Protein 8DKV (pdb70)

InterPro domains:
  IPR000536 Nuclear hormone receptor, ligand-binding domain [PF00104] (319-485)
  IPR000536 Nuclear hormone receptor, ligand-binding domain [PS51843] (238-503)
  IPR000536 Nuclear hormone receptor, ligand-binding domain [SM00430] (315-474)
  IPR001628 Zinc finger, nuclear hormone receptor-type [PF00105] (138-204)
  IPR001628 Zinc finger, nuclear hormone receptor-type [PR00047] (139-155)
  IPR001628 Zinc finger, nuclear hormone receptor-type [PR00047] (155-170)
  IPR001628 Zinc finger, nuclear hormone receptor-type [PR00047] (187-195)
  IPR001628 Zinc finger, nuclear hormone receptor-type [PR00047] (195-203)
  IPR001628 Zinc finger, nuclear hormone receptor-type [PS00031] (139-165)
  IPR001628 Zinc finger, nuclear hormone receptor-type [PS51030] (136-210)
  IPR001628 Zinc finger, nuclear hormone receptor-type [SM00399] (136-206)
  IPR001723 Nuclear hormone receptor [PR00398] (199-209)
  IPR001723 Nuclear hormone receptor [PR00398] (316-337)
  IPR001723 Nuclear hormone receptor [PR00398] (337-353)
  IPR001723 Nuclear hormone receptor [PR00398] (405-420)
  IPR001723 Nuclear hormone receptor [PR00398] (462-479)
  IPR003074 Peroxisome proliferator-activated receptor [PR01288] (228-242)
  IPR003074 Peroxisome proliferator-activated receptor [PR01288] (242-261)
  IPR003074 Peroxisome proliferator-activated receptor [PR01288] (355-368)
  IPR003074 Peroxisome proliferator-activated receptor [PR01288] (372-387)

Radius of gyration: 19.56 Å; Cα contacts (8 Å, |Δi|>4): 307; chains: 2; bounding box: 32×58×52 Å

Solvent-accessible surface area: 15034 Å² total; per-residue (Å²): 144,80,64,55,101,34,153,60,21,11,114,80,0,78,69,14,11,86,182,11,8,74,145,12,22,64,119,8,90,29,55,37,93,46,183,44,149,117,179,67,27,82,64,5,129,52,78,114,8,0,87,153,4,152,71,105,157,137,165,64,117,60,86,79,1,0,53,124,4,12,95,18,11,83,145,113,16,39,120,21,1,80,26,0,0,91,0,0,57,32,1,67,31,0,76,131,15,62,80,82,1,13,6,16,0,0,71,80,0,0,38,5,0,14,10,4,52,10,1,13,58,2,45,147,87,0,0,4,6,18,165,18,95,4,22,0,19,48,141,15,4,116,80,25,193,71,4,0,4,96,4,4,34,43,20,1,91,11,2,60,108,6,33,71,23,132,4,56,12,23,0,4,0,0,0,6,0,1,0,0,0,5,15,94,14,87,60,22,128,82,48,134,48,0,82,67,26,30,82,66,1,45,101,1,0,73,37,25,6,137,96,57,24,106,138,55,82,128,14,56,39,96,0,56,122,19,33,86,32,0,80,96,13,44,91,51,52,85,127,30,40,102,79,2,139,153,24,98,112,81,1,76,16,64,80,40,4,14,49,2,6,50,53,10,33,156,156,123,45,50,63,35,41,0,98,145,23,20,157

Organism: Homo sapiens (NCBI:txid9606)

Nearest PDB structures (foldseek):
  8dkv-assembly1_A  TM=1.004E+00  e=2.582E-40  Homo sapiens
  8fhg-assembly1_B  TM=9.642E-01  e=3.602E-36  Homo sapiens
  8b91-assembly1_A  TM=8.754E-01  e=6.616E-33  Homo sapiens
  6fzy-assembly1_B  TM=8.590E-01  e=1.741E-33  Homo sapiens
  6c1i-assembly1_A  TM=8.428E-01  e=3.655E-33  Homo sapiens

Structure (mmCIF, N/CA/C/O backbone):
data_8DKV
#
_entry.id   8DKV
#
_cell.length_a   83.160
_cell.length_b   81.630
_cell.length_c   48.010
_cell.angle_alpha   90.000
_cell.angle_beta   104.060
_cell.angle_gamma   90.000
#
_symmetry.space_group_name_H-M   'C 1 2 1'
#
loop_
_entity.id
_entity.type
_entity.pdbx_description
1 polymer 'Peroxisome proliferator-activated receptor gamma'
2 polymer 'Nuclear receptor corepressor 1'
3 non-polymer 2-chloro-N-[4-(5-methyl-1,3-benzoxazol-2-yl)phenyl]-5-nitrobenzamide
4 non-polymer '3-CYCLOHEXYL-1-PROPYLSULFONIC ACID'
5 non-polymer 'SULFATE ION'
6 water water
#
loop_
_atom_site.group_PDB
_atom_site.id
_atom_site.type_symbol
_atom_site.label_atom_id
_atom_site.label_alt_id
_atom_site.label_comp_id
_atom_site.label_asym_id
_atom_site.label_entity_id
_atom_site.label_seq_id
_atom_site.pdbx_PDB_ins_code
_atom_site.Cartn_x
_atom_site.Cartn_y
_atom_site.Cartn_z
_atom_site.occupancy
_atom_site.B_iso_or_equiv
_atom_site.auth_seq_id
_atom_site.auth_comp_id
_atom_site.auth_asym_id
_atom_site.auth_atom_id
_atom_site.pdbx_PDB_model_num
ATOM 1 N N . PRO A 1 2 ? 12.535 -30.497 -8.049 1.00 38.51 234 PRO A N 1
ATOM 2 C CA . PRO A 1 2 ? 13.466 -29.678 -8.950 1.00 43.85 234 PRO A CA 1
ATOM 3 C C . PRO A 1 2 ? 13.074 -28.171 -9.022 1.00 36.71 234 PRO A C 1
ATOM 4 O O . PRO A 1 2 ? 13.922 -27.279 -8.981 1.00 40.08 234 PRO A O 1
ATOM 8 N N . GLU A 1 3 ? 11.793 -27.936 -9.196 1.00 35.83 235 GLU A N 1
ATOM 9 C CA . GLU A 1 3 ? 11.167 -26.648 -8.986 1.00 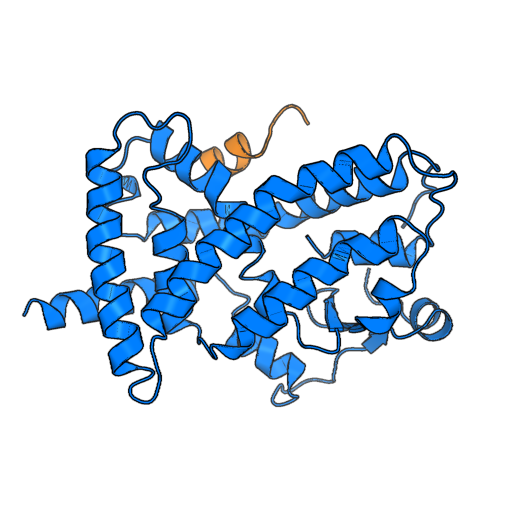36.28 235 GLU A CA 1
ATOM 10 C C . GLU A 1 3 ? 11.413 -26.189 -7.553 1.00 33.65 235 GLU A C 1
ATOM 11 O O . GLU A 1 3 ? 11.951 -25.101 -7.360 1.00 32.82 235 GLU A O 1
ATOM 13 N N . SER A 1 4 ? 11.157 -27.031 -6.554 1.00 31.20 236 SER A N 1
ATOM 14 C CA . SER A 1 4 ? 11.345 -26.627 -5.191 1.00 28.07 236 SER A CA 1
ATOM 15 C C . SER A 1 4 ? 12.841 -26.476 -4.875 1.00 28.13 236 SER A C 1
ATOM 16 O O . SER A 1 4 ? 13.218 -25.557 -4.156 1.00 24.81 236 SER A O 1
ATOM 19 N N . ALA A 1 5 ? 13.673 -27.326 -5.445 1.00 27.50 237 ALA A N 1
ATOM 20 C CA . ALA A 1 5 ? 15.127 -27.217 -5.262 1.00 24.18 237 ALA A CA 1
ATOM 21 C C . ALA A 1 5 ? 15.589 -25.859 -5.782 1.00 27.03 237 ALA A C 1
ATOM 22 O O . ALA A 1 5 ? 16.428 -25.204 -5.175 1.00 24.19 237 ALA A O 1
ATOM 24 N N . ASP A 1 6 ? 15.030 -25.412 -6.895 1.00 23.13 238 ASP A N 1
ATOM 25 C CA . ASP A 1 6 ? 15.489 -24.182 -7.472 1.00 25.35 238 ASP A CA 1
ATOM 26 C C . ASP A 1 6 ? 15.032 -22.989 -6.653 1.00 22.35 238 ASP A C 1
ATOM 27 O O . ASP A 1 6 ? 15.814 -22.005 -6.558 1.00 21.85 238 ASP A O 1
ATOM 32 N N . LEU A 1 7 ? 13.813 -23.076 -6.065 1.00 20.80 239 LEU A N 1
ATOM 33 C CA . LEU A 1 7 ? 13.299 -22.038 -5.153 1.00 22.22 239 LEU A CA 1
ATOM 34 C C . LEU A 1 7 ? 14.193 -21.985 -3.907 1.00 20.47 239 LEU A C 1
ATOM 35 O O . LEU A 1 7 ? 14.551 -20.825 -3.441 1.00 21.42 239 LEU A O 1
ATOM 40 N N . ARG A 1 8 ? 14.583 -23.163 -3.366 1.00 20.86 240 ARG A N 1
ATOM 41 C CA . ARG A 1 8 ? 15.552 -23.176 -2.231 1.00 20.73 240 ARG A CA 1
ATOM 42 C C . ARG A 1 8 ? 16.904 -22.593 -2.586 1.00 21.29 240 ARG A C 1
ATOM 43 O O . ARG A 1 8 ? 17.500 -21.855 -1.784 1.00 19.94 240 ARG A O 1
ATOM 51 N N . ALA A 1 9 ? 17.363 -22.855 -3.797 1.00 22.17 241 ALA A N 1
ATOM 52 C CA . ALA A 1 9 ? 18.704 -22.354 -4.223 1.00 21.49 241 ALA A CA 1
ATOM 53 C C . ALA A 1 9 ? 18.660 -20.808 -4.373 1.00 20.23 241 ALA A C 1
ATOM 54 O O . ALA A 1 9 ? 19.602 -20.130 -4.002 1.00 21.30 241 ALA A O 1
ATOM 56 N N . LEU A 1 10 ? 17.578 -20.290 -4.883 1.00 20.66 242 LEU A N 1
ATOM 57 C CA . LEU A 1 10 ? 17.373 -18.853 -5.016 1.00 20.67 242 LEU A CA 1
ATOM 58 C C . LEU A 1 10 ? 17.377 -18.140 -3.656 1.00 22.81 242 LEU A C 1
ATOM 59 O O . LEU A 1 10 ? 18.113 -17.119 -3.441 1.00 21.83 242 LEU A O 1
ATOM 64 N N . ALA A 1 11 ? 16.592 -18.684 -2.714 1.00 21.16 243 ALA A N 1
ATOM 65 C CA . ALA A 1 11 ? 16.597 -18.194 -1.308 1.00 17.45 243 ALA A CA 1
ATOM 66 C C . ALA A 1 11 ? 18.051 -18.171 -0.754 1.00 19.15 243 ALA A C 1
ATOM 67 O O . ALA A 1 11 ? 18.434 -17.201 -0.204 1.00 18.65 243 ALA A O 1
ATOM 69 N N . LYS A 1 12 ? 18.792 -19.246 -0.917 1.00 19.74 244 LYS A N 1
ATOM 70 C CA . LYS A 1 12 ? 20.153 -19.294 -0.430 1.00 20.51 244 LYS A CA 1
ATOM 71 C C . LYS A 1 12 ? 21.046 -18.238 -1.094 1.00 19.49 244 LYS A C 1
ATOM 72 O O . LYS A 1 12 ? 21.860 -17.576 -0.410 1.00 20.38 244 LYS A O 1
ATOM 78 N N . HIS A 1 13 ? 21.001 -18.158 -2.401 1.00 19.77 245 HIS A N 1
ATOM 79 C CA . HIS A 1 13 ? 21.728 -17.117 -3.110 1.00 22.39 245 HIS A CA 1
ATOM 80 C C . HIS A 1 13 ? 21.445 -15.726 -2.511 1.00 21.05 245 HIS A C 1
ATOM 81 O O . HIS A 1 13 ? 22.374 -14.961 -2.237 1.00 19.32 245 HIS A O 1
ATOM 88 N N . LEU A 1 14 ? 20.168 -15.413 -2.336 1.00 19.09 246 LEU A N 1
ATOM 89 C CA . LEU A 1 14 ? 19.788 -14.142 -1.775 1.00 18.58 246 LEU A CA 1
ATOM 90 C C . LEU A 1 14 ? 20.322 -13.899 -0.384 1.00 18.07 246 LEU A C 1
ATOM 91 O O . LEU A 1 14 ? 20.783 -12.800 -0.063 1.00 20.88 246 LEU A O 1
ATOM 96 N N . TYR A 1 15 ? 20.264 -14.936 0.447 1.00 18.75 247 TYR A N 1
ATOM 97 C CA . TYR A 1 15 ? 20.715 -14.855 1.842 1.00 18.89 247 TYR A CA 1
ATOM 98 C C . TYR A 1 15 ? 22.222 -14.573 1.871 1.00 20.85 247 TYR A C 1
ATOM 99 O O . TYR A 1 15 ? 22.641 -13.706 2.570 1.00 21.08 247 TYR A O 1
ATOM 108 N N . ASP A 1 16 ? 22.979 -15.326 1.056 1.00 24.91 248 ASP A N 1
ATOM 109 C CA . ASP A 1 16 ? 24.412 -15.152 0.990 1.00 25.51 248 ASP A CA 1
ATOM 110 C C . ASP A 1 16 ? 24.769 -13.755 0.524 1.00 26.60 248 ASP A C 1
ATOM 111 O O . ASP A 1 16 ? 25.666 -13.087 1.118 1.00 24.52 248 ASP A O 1
ATOM 116 N N . SER A 1 17 ? 24.021 -13.282 -0.457 1.00 22.02 249 SER A N 1
ATOM 117 C CA . SER A 1 17 ? 24.228 -11.951 -0.977 1.00 21.84 249 SER A CA 1
ATOM 118 C C . SER A 1 17 ? 23.865 -10.869 0.030 1.00 21.00 249 SER A C 1
ATOM 119 O O . SER A 1 17 ? 24.496 -9.781 0.107 1.00 21.64 249 SER A O 1
ATOM 122 N N . TYR A 1 18 ? 22.798 -11.081 0.798 1.00 20.66 250 TYR A N 1
ATOM 123 C CA . TYR A 1 18 ? 22.400 -10.167 1.873 1.00 19.78 250 TYR A CA 1
ATOM 124 C C . TYR A 1 18 ? 23.468 -10.022 2.979 1.00 22.59 250 TYR A C 1
ATOM 125 O O . TYR A 1 18 ? 23.831 -8.931 3.405 1.00 21.38 250 TYR A O 1
ATOM 134 N N . ILE A 1 19 ? 24.024 -11.143 3.400 1.00 20.47 251 ILE A N 1
ATOM 135 C CA . ILE A 1 19 ? 25.067 -11.147 4.387 1.00 21.80 251 ILE A CA 1
ATOM 136 C C . ILE A 1 19 ? 26.281 -10.398 3.812 1.00 22.57 251 ILE A C 1
ATOM 137 O O . ILE A 1 19 ? 26.910 -9.623 4.540 1.00 25.57 251 ILE A O 1
ATOM 142 N N . LYS A 1 20 ? 26.573 -10.539 2.530 1.00 22.94 252 LYS A N 1
ATOM 143 C CA . LYS A 1 20 ? 27.717 -9.816 1.933 1.00 25.86 252 LYS A CA 1
ATOM 144 C C . LYS A 1 20 ? 27.515 -8.309 1.835 1.00 29.74 252 LYS A C 1
ATOM 145 O O . LYS A 1 20 ? 28.467 -7.495 1.904 1.00 30.46 252 LYS A O 1
ATOM 151 N N . SER A 1 21 ? 26.273 -7.887 1.696 1.00 21.11 253 SER A N 1
ATOM 152 C CA . SER A 1 21 ? 25.945 -6.486 1.409 1.00 20.86 253 SER A CA 1
ATOM 153 C C . SER A 1 21 ? 25.613 -5.658 2.631 1.00 22.49 253 SER A C 1
ATOM 154 O O . SER A 1 21 ? 25.834 -4.419 2.629 1.00 24.65 253 SER A O 1
ATOM 157 N N . PHE A 1 22 ? 24.997 -6.261 3.646 1.00 20.85 254 PHE A N 1
ATOM 158 C CA . PHE A 1 22 ? 24.576 -5.587 4.873 1.00 20.89 254 PHE A CA 1
ATOM 159 C C . PHE A 1 22 ? 25.327 -5.951 6.131 1.00 23.20 254 PHE A C 1
ATOM 160 O O . PHE A 1 22 ? 25.005 -6.926 6.764 1.00 22.38 254 PHE A O 1
ATOM 168 N N . PRO A 1 23 ? 26.280 -5.116 6.545 1.00 28.13 255 PRO A N 1
ATOM 169 C CA . PRO A 1 23 ? 26.980 -5.415 7.785 1.00 29.52 255 PRO A CA 1
ATOM 170 C C . PRO A 1 23 ? 26.100 -5.423 9.048 1.00 26.43 255 PRO A C 1
ATOM 171 O O . PRO A 1 23 ? 26.395 -6.182 10.018 1.00 29.52 255 PRO A O 1
ATOM 175 N N . LEU A 1 24 ? 25.047 -4.593 9.032 1.00 25.13 256 LEU A N 1
ATOM 176 C CA . LEU A 1 24 ? 24.132 -4.427 10.147 1.00 28.31 256 LEU A CA 1
ATOM 177 C C . LEU A 1 24 ? 22.919 -5.329 9.980 1.00 28.57 256 LEU A C 1
ATOM 178 O O . LEU A 1 24 ? 21.891 -4.963 9.405 1.00 27.76 256 LEU A O 1
ATOM 183 N N . THR A 1 25 ? 23.065 -6.545 10.400 1.00 22.13 257 THR A N 1
ATOM 184 C CA . THR A 1 25 ? 21.978 -7.491 10.252 1.00 23.30 257 THR A CA 1
ATOM 185 C C . THR A 1 25 ? 20.998 -7.435 11.377 1.00 21.77 257 THR A C 1
ATOM 186 O O . THR A 1 25 ? 21.228 -6.891 12.461 1.00 22.07 257 THR A O 1
ATOM 190 N N . LYS A 1 26 ? 19.838 -8.071 11.143 1.00 21.58 258 LYS A N 1
ATOM 191 C CA . LYS A 1 26 ? 18.916 -8.158 12.204 1.00 20.65 258 LYS A CA 1
ATOM 192 C C . LYS A 1 26 ? 19.501 -8.955 13.439 1.00 21.74 258 LYS A C 1
ATOM 193 O O . LYS A 1 26 ? 19.219 -8.606 14.555 1.00 22.16 258 LYS A O 1
ATOM 199 N N . ALA A 1 27 ? 20.232 -10.042 13.210 1.00 20.51 259 ALA A N 1
ATOM 200 C CA . ALA A 1 27 ? 20.768 -10.840 14.299 1.00 21.99 259 ALA A CA 1
ATOM 201 C C . ALA A 1 27 ? 21.726 -9.968 15.127 1.00 24.47 259 ALA A C 1
ATOM 202 O O . ALA A 1 27 ? 21.602 -9.934 16.315 1.00 27.59 259 ALA A O 1
ATOM 204 N N . LYS A 1 28 ? 22.512 -9.179 14.446 1.00 23.61 260 LYS A N 1
ATOM 205 C CA . LYS A 1 28 ? 23.413 -8.274 15.212 1.00 25.65 260 LYS A CA 1
ATOM 206 C C . LYS A 1 28 ? 22.683 -7.249 16.015 1.00 31.29 260 LYS A C 1
ATOM 207 O O . LYS A 1 28 ? 23.031 -7.031 17.187 1.00 28.66 260 LYS A O 1
ATOM 213 N N . ALA A 1 29 ? 21.615 -6.651 15.454 1.00 27.66 261 ALA A N 1
ATOM 214 C CA . ALA A 1 29 ? 20.796 -5.727 16.259 1.00 29.01 261 ALA A CA 1
ATOM 215 C C . ALA A 1 29 ? 20.156 -6.380 17.464 1.00 27.56 261 ALA A C 1
ATOM 216 O O . ALA A 1 29 ? 20.068 -5.775 18.519 1.00 33.39 261 ALA A O 1
ATOM 218 N N . ARG A 1 30 ? 19.651 -7.594 17.296 1.00 26.53 262 ARG A N 1
ATOM 219 C CA . ARG A 1 30 ? 18.911 -8.246 18.363 1.00 29.54 262 ARG A CA 1
ATOM 220 C C . ARG A 1 30 ? 19.904 -8.686 19.442 1.00 32.29 262 ARG A C 1
ATOM 221 O O . ARG A 1 30 ? 19.538 -8.679 20.601 1.00 34.80 262 ARG A O 1
ATOM 229 N N . ALA A 1 31 ? 21.137 -9.073 19.047 1.00 29.17 263 ALA A N 1
ATOM 230 C CA . ALA A 1 31 ? 22.196 -9.438 20.050 1.00 32.86 263 ALA A CA 1
ATOM 231 C C . ALA A 1 31 ? 22.564 -8.251 20.939 1.00 38.82 263 ALA A C 1
ATOM 232 O O . ALA A 1 31 ? 22.870 -8.440 22.112 1.00 40.80 263 ALA A O 1
ATOM 234 N N . ILE A 1 32 ? 22.571 -7.054 20.373 1.00 40.36 264 ILE A N 1
ATOM 235 C CA . ILE A 1 32 ? 22.732 -5.834 21.168 1.00 40.82 264 ILE A CA 1
ATOM 236 C C . ILE A 1 32 ? 21.485 -5.615 22.007 1.00 38.11 264 ILE A C 1
ATOM 237 O O . ILE A 1 32 ? 21.612 -5.360 23.211 1.00 45.42 264 ILE A O 1
ATOM 242 N N . LEU A 1 33 ? 20.279 -5.725 21.432 1.00 38.18 265 LEU A N 1
ATOM 243 C CA . LEU A 1 33 ? 19.051 -5.496 22.203 1.00 38.99 265 LEU A CA 1
ATOM 244 C C . LEU A 1 33 ? 18.838 -6.518 23.327 1.00 42.31 265 LEU A C 1
ATOM 245 O O . LEU A 1 33 ? 18.261 -6.182 24.333 1.00 46.47 265 LEU A O 1
ATOM 250 N N . THR A 1 34 ? 19.298 -7.750 23.147 1.00 44.10 266 THR A N 1
ATOM 251 C CA . THR A 1 34 ? 19.167 -8.791 24.176 1.00 54.34 266 THR A CA 1
ATOM 252 C C . THR A 1 34 ? 20.316 -8.839 25.211 1.00 55.47 266 THR A C 1
ATOM 253 O O . THR A 1 34 ? 20.055 -9.054 26.381 1.00 68.17 266 THR A O 1
ATOM 257 N N . GLY A 1 35 ? 21.559 -8.643 24.788 1.00 61.09 267 GLY A N 1
ATOM 258 C CA . GLY A 1 35 ? 22.713 -8.650 25.701 1.00 69.43 267 GLY A CA 1
ATOM 259 C C . GLY A 1 35 ? 23.717 -9.767 25.455 1.00 81.70 267 GLY A C 1
ATOM 260 O O . GLY A 1 35 ? 24.815 -9.742 26.032 1.00 87.62 267 GLY A O 1
ATOM 261 N N . LYS A 1 36 ? 23.340 -10.739 24.610 1.00 87.26 268 LYS A N 1
ATOM 262 C CA . LYS A 1 36 ? 24.207 -11.848 24.170 1.00 94.52 268 LYS A CA 1
ATOM 263 C C . LYS A 1 36 ? 25.614 -11.367 23.798 1.00 99.72 268 LYS A C 1
ATOM 264 O O . LYS A 1 36 ? 26.613 -11.996 24.162 1.00 102.47 268 LYS A O 1
ATOM 270 N N . THR A 1 37 ? 25.651 -10.254 23.063 1.00 102.78 269 THR A N 1
ATOM 271 C CA . THR A 1 37 ? 26.863 -9.491 22.720 1.00 99.67 269 THR A CA 1
ATOM 272 C C . THR A 1 37 ? 27.994 -9.482 23.787 1.00 100.94 269 THR A C 1
ATOM 273 O O . THR A 1 37 ? 27.730 -9.428 24.995 1.00 95.61 269 THR A O 1
ATOM 277 N N . THR A 1 38 ? 29.243 -9.550 23.311 1.00 103.15 270 THR A N 1
ATOM 278 C CA . THR A 1 38 ? 30.446 -9.500 24.1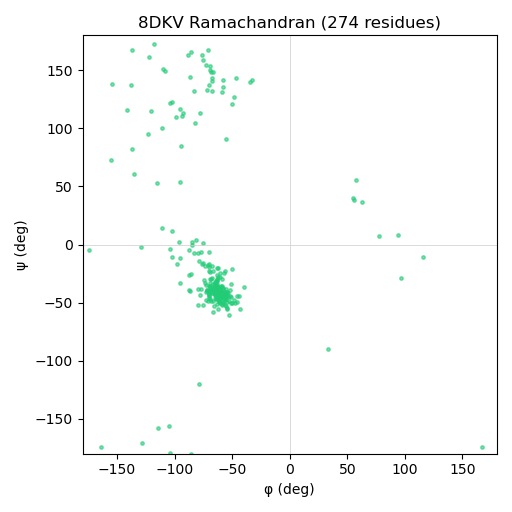56 1.00 103.10 270 THR A CA 1
ATOM 279 C C . THR A 1 38 ? 30.467 -8.270 25.049 1.00 105.77 270 THR A C 1
ATOM 280 O O . THR A 1 38 ? 30.577 -8.375 26.275 1.00 98.79 270 THR A O 1
ATOM 284 N N . ASP A 1 39 ? 30.345 -7.108 24.411 1.00 104.74 271 ASP A N 1
ATOM 285 C CA . ASP A 1 39 ? 30.739 -5.849 25.025 1.00 107.32 271 ASP A CA 1
ATOM 286 C C . ASP A 1 39 ? 29.616 -5.259 25.879 1.00 101.60 271 ASP A C 1
ATOM 287 O O . ASP A 1 39 ? 28.536 -5.850 26.008 1.00 98.04 271 ASP A O 1
ATOM 292 N N . LYS A 1 40 ? 29.896 -4.102 26.474 1.00 94.01 272 LYS A N 1
ATOM 293 C CA . LYS A 1 40 ? 28.979 -3.457 27.395 1.00 88.40 272 LYS A CA 1
ATOM 294 C C . LYS A 1 40 ? 27.770 -2.855 26.640 1.00 78.60 272 LYS A C 1
ATOM 295 O O . LYS A 1 40 ? 27.838 -2.543 25.445 1.00 70.50 272 LYS A O 1
ATOM 301 N N . SER A 1 41 ? 26.666 -2.733 27.367 1.00 68.48 273 SER A N 1
ATOM 302 C CA . SER A 1 41 ? 25.352 -2.417 26.825 1.00 63.48 273 SER A CA 1
ATOM 303 C C . SER A 1 41 ? 25.232 -0.965 26.344 1.00 55.44 273 SER A C 1
ATOM 304 O O . SER A 1 41 ? 26.117 -0.147 26.641 1.00 53.77 273 SER A O 1
ATOM 307 N N . PRO A 1 42 ? 24.152 -0.639 25.584 1.00 50.64 274 PRO A N 1
ATOM 308 C CA . PRO A 1 42 ? 23.962 0.740 25.145 1.00 45.11 274 PRO A CA 1
ATOM 309 C C . PRO A 1 42 ? 23.628 1.661 26.297 1.00 40.08 274 PRO A C 1
ATOM 310 O O . PRO A 1 42 ? 22.987 1.226 27.222 1.00 35.28 274 PRO A O 1
ATOM 314 N N . PHE A 1 43 ? 24.038 2.923 26.226 1.00 39.87 275 PHE A N 1
ATOM 315 C CA . PHE A 1 43 ? 23.525 3.925 27.175 1.00 41.01 275 PHE A CA 1
ATOM 316 C C . PHE A 1 43 ? 22.041 4.299 26.890 1.00 37.76 275 PHE A C 1
ATOM 317 O O . PHE A 1 43 ? 21.656 4.592 25.736 1.00 38.46 275 PHE A O 1
ATOM 325 N N . VAL A 1 44 ? 21.227 4.315 27.948 1.00 34.27 276 VAL A N 1
ATOM 326 C CA . VAL A 1 44 ? 19.824 4.572 27.807 1.00 33.25 276 VAL A CA 1
ATOM 327 C C . VAL A 1 44 ? 19.432 6.017 28.038 1.00 32.69 276 VAL A C 1
ATOM 328 O O . VAL A 1 44 ? 19.566 6.551 29.131 1.00 38.07 276 VAL A O 1
ATOM 332 N N . ILE A 1 45 ? 18.912 6.645 27.013 1.00 28.82 277 ILE A N 1
ATOM 333 C CA . ILE A 1 45 ? 18.346 7.949 27.127 1.00 28.96 277 ILE A CA 1
ATOM 334 C C . ILE A 1 45 ? 16.867 7.813 27.358 1.00 27.15 277 ILE A C 1
ATOM 335 O O . ILE A 1 45 ? 16.070 7.436 26.451 1.00 29.57 277 ILE A O 1
ATOM 340 N N . TYR A 1 46 ? 16.458 8.171 28.567 1.00 27.48 278 TYR A N 1
ATOM 341 C CA . TYR A 1 46 ? 15.042 8.043 28.970 1.00 29.90 278 TYR A CA 1
ATOM 342 C C . TYR A 1 46 ? 14.444 9.292 29.557 1.00 30.13 278 TYR A C 1
ATOM 343 O O . TYR A 1 46 ? 13.246 9.328 29.810 1.00 28.87 278 TYR A O 1
ATOM 352 N N . ASP A 1 47 ? 15.244 10.340 29.699 1.00 26.44 279 ASP A N 1
ATOM 353 C CA . ASP A 1 47 ? 14.749 11.601 30.114 1.00 26.29 279 ASP A CA 1
ATOM 354 C C . ASP A 1 47 ? 15.751 12.659 29.815 1.00 28.06 279 ASP A C 1
ATOM 355 O O . ASP A 1 47 ? 16.804 12.348 29.262 1.00 31.36 279 ASP A O 1
ATOM 360 N N . MET A 1 48 ? 15.490 13.891 30.254 1.00 31.91 280 MET A N 1
ATOM 361 C CA . MET A 1 48 ? 16.369 15.019 29.894 1.00 31.02 280 MET A CA 1
ATOM 362 C C . MET A 1 48 ? 17.684 14.912 30.622 1.00 30.60 280 MET A C 1
ATOM 363 O O . MET A 1 48 ? 18.718 15.165 30.080 1.00 34.60 280 MET A O 1
ATOM 368 N N . ASN A 1 49 ? 17.639 14.496 31.871 1.00 31.56 281 ASN A N 1
ATOM 369 C CA . ASN A 1 49 ? 18.825 14.274 32.621 1.00 31.92 281 ASN A CA 1
ATOM 370 C C . ASN A 1 49 ? 19.723 13.248 31.917 1.00 30.89 281 ASN A C 1
ATOM 371 O O . ASN A 1 49 ? 20.912 13.539 31.731 1.00 28.55 281 ASN A O 1
ATOM 376 N N . SER A 1 50 ? 19.173 12.073 31.527 1.00 27.14 282 SER A N 1
ATOM 377 C CA . SER A 1 50 ? 19.976 11.029 30.936 1.00 28.43 282 SER A CA 1
ATOM 378 C C . SER A 1 50 ? 20.455 11.471 29.549 1.00 26.93 282 SER A C 1
ATOM 379 O O . SER A 1 50 ? 21.567 11.124 29.154 1.00 31.03 282 SER A O 1
ATOM 382 N N . LEU A 1 51 ? 19.677 12.306 28.891 1.00 28.29 283 LEU A N 1
ATOM 383 C CA . LEU A 1 51 ? 20.077 12.926 27.630 1.00 27.20 283 LEU A CA 1
ATOM 384 C C . LEU A 1 51 ? 21.343 13.730 27.800 1.00 34.47 283 LEU A C 1
ATOM 385 O O . LEU A 1 51 ? 22.310 13.564 27.035 1.00 39.90 283 LEU A O 1
ATOM 390 N N . MET A 1 52 ? 21.340 14.600 28.802 1.00 33.79 284 MET A N 1
ATOM 391 C CA . MET A 1 52 ? 22.497 15.455 29.073 1.00 35.28 284 MET A CA 1
ATOM 392 C C . MET A 1 52 ? 23.634 14.646 29.581 1.00 35.33 284 MET A C 1
ATOM 393 O O . MET A 1 52 ? 24.772 14.940 29.238 1.00 38.86 284 MET A O 1
ATOM 398 N N . MET A 1 53 ? 23.363 13.611 30.369 1.00 32.37 285 MET A N 1
ATOM 399 C CA . MET A 1 53 ? 24.434 12.755 30.831 1.00 37.31 285 MET A CA 1
ATOM 400 C C . MET A 1 53 ? 25.014 11.884 29.693 1.00 43.14 285 MET A C 1
ATOM 401 O O . MET A 1 53 ? 26.098 11.354 29.853 1.00 46.24 285 MET A O 1
ATOM 406 N N . GLY A 1 54 ? 24.290 11.729 28.575 1.00 49.68 286 GLY A N 1
ATOM 407 C CA . GLY A 1 54 ? 24.841 11.116 27.344 1.00 52.03 286 GLY A CA 1
ATOM 408 C C . GLY A 1 54 ? 25.643 12.059 26.431 1.00 60.14 286 GLY A C 1
ATOM 409 O O . GLY A 1 54 ? 25.216 13.182 26.137 1.00 59.49 286 GLY A O 1
ATOM 410 N N . GLU A 1 55 ? 26.821 11.611 25.998 1.00 70.52 287 GLU A N 1
ATOM 411 C CA . GLU A 1 55 ? 27.624 12.323 24.980 1.00 82.54 287 GLU A CA 1
ATOM 412 C C . GLU A 1 55 ? 28.557 11.326 24.266 1.00 89.97 287 GLU A C 1
ATOM 413 O O . GLU A 1 55 ? 29.770 11.309 24.506 1.00 101.67 287 GLU A O 1
ATOM 419 N N . ASP A 1 56 ? 27.963 10.480 23.415 1.00 91.90 288 ASP A N 1
ATOM 420 C CA . ASP A 1 56 ? 28.674 9.401 22.700 1.00 96.31 288 ASP A CA 1
ATOM 421 C C . ASP A 1 56 ? 28.797 9.615 21.183 1.00 100.77 288 ASP A C 1
ATOM 422 O O . ASP A 1 56 ? 29.167 8.686 20.444 1.00 102.96 288 ASP A O 1
ATOM 427 N N . LYS A 1 57 ? 28.532 10.838 20.723 1.00 99.52 289 LYS A N 1
ATOM 428 C CA . LYS A 1 57 ? 28.159 11.066 19.322 1.00 90.52 289 LYS A CA 1
ATOM 429 C C . LYS A 1 57 ? 29.369 11.055 18.392 1.00 86.81 289 LYS A C 1
ATOM 430 O O . LYS A 1 57 ? 30.332 11.784 18.599 1.00 85.64 289 LYS A O 1
ATOM 436 N N . PRO A 1 65 ? 26.863 20.889 15.687 1.00 74.35 297 PRO A N 1
ATOM 437 C CA . PRO A 1 65 ? 26.633 21.549 16.978 1.00 83.40 297 PRO A CA 1
ATOM 438 C C . PRO A 1 65 ? 26.112 23.002 16.902 1.00 90.82 297 PRO A C 1
ATOM 439 O O . PRO A 1 65 ? 25.790 23.578 17.948 1.00 94.59 297 PRO A O 1
ATOM 443 N N . LEU A 1 66 ? 26.008 23.573 15.695 1.00 95.58 298 LEU A N 1
ATOM 444 C CA . LEU A 1 66 ? 25.689 25.006 15.516 1.00 98.51 298 LEU A CA 1
ATOM 445 C C . LEU A 1 66 ? 24.193 25.321 15.744 1.00 96.94 298 LEU A C 1
ATOM 446 O O . LEU A 1 66 ? 23.342 24.426 15.712 1.00 103.31 298 LEU A O 1
ATOM 451 N N . GLN A 1 67 ? 23.893 26.604 15.955 1.00 93.67 299 GLN A N 1
ATOM 452 C CA . GLN A 1 67 ? 22.640 27.040 16.610 1.00 90.82 299 GLN A CA 1
ATOM 453 C C . GLN A 1 67 ? 21.463 27.079 15.637 1.00 88.41 299 GLN A C 1
ATOM 454 O O . GLN A 1 67 ? 21.345 28.009 14.840 1.00 89.58 299 GLN A O 1
ATOM 460 N N . GLU A 1 68 ? 20.568 26.101 15.717 1.00 88.08 300 GLU A N 1
ATOM 461 C CA . GLU A 1 68 ? 19.517 25.959 14.693 1.00 90.22 300 GLU A CA 1
ATOM 462 C C . GLU A 1 68 ? 18.263 26.796 14.957 1.00 88.27 300 GLU A C 1
ATOM 463 O O . GLU A 1 68 ? 17.834 26.933 16.106 1.00 85.90 300 GLU A O 1
ATOM 469 N N . GLN A 1 69 ? 17.671 27.311 13.870 1.00 86.93 301 GLN A N 1
ATOM 470 C CA . GLN A 1 69 ? 16.606 28.327 13.931 1.00 79.89 301 GLN A CA 1
ATOM 471 C C . GLN A 1 69 ? 15.200 27.727 13.792 1.00 77.75 301 GLN A C 1
ATOM 472 O O . GLN A 1 69 ? 14.824 27.215 12.729 1.00 72.36 301 GLN A O 1
ATOM 478 N N . SER A 1 70 ? 14.471 27.756 14.908 1.00 72.17 302 SER A N 1
ATOM 479 C CA . SER A 1 70 ? 13.006 27.814 14.936 1.00 69.25 302 SER A CA 1
ATOM 480 C C . SER A 1 70 ? 12.252 27.092 13.797 1.00 63.82 302 SER A C 1
ATOM 481 O O . SER A 1 70 ? 11.934 25.889 13.896 1.00 55.34 302 SER A O 1
ATOM 484 N N . LYS A 1 71 ? 11.987 27.792 12.697 1.00 58.01 303 LYS A N 1
ATOM 485 C CA . LYS A 1 71 ? 11.093 27.223 11.696 1.00 60.00 303 LYS A CA 1
ATOM 486 C C . LYS A 1 71 ? 11.816 26.285 10.703 1.00 49.91 303 LYS A C 1
ATOM 487 O O . LYS A 1 71 ? 11.184 25.722 9.810 1.00 51.97 303 LYS A O 1
ATOM 493 N N . GLU A 1 72 ? 13.114 26.088 10.908 1.00 42.99 304 GLU A N 1
ATOM 494 C CA . GLU A 1 72 ? 13.894 25.140 10.131 1.00 43.74 304 GLU A CA 1
ATOM 495 C C . GLU A 1 72 ? 14.242 23.822 10.823 1.00 39.65 304 GLU A C 1
ATOM 496 O O . GLU A 1 72 ? 14.818 22.964 10.180 1.00 34.05 304 GLU A O 1
ATOM 502 N N . VAL A 1 73 ? 13.906 23.632 12.097 1.00 35.45 305 VAL A N 1
ATOM 503 C CA . VAL A 1 73 ? 14.539 22.554 12.886 1.00 34.57 305 VAL A CA 1
ATOM 504 C C . VAL A 1 73 ? 14.141 21.199 12.331 1.00 33.53 305 VAL A C 1
ATOM 505 O O . VAL A 1 73 ? 14.989 20.327 12.201 1.00 35.58 305 VAL A O 1
ATOM 509 N N . ALA A 1 74 ? 12.854 21.090 11.971 1.00 30.71 306 ALA A N 1
ATOM 510 C CA . ALA A 1 74 ? 12.241 19.858 11.455 1.00 31.43 306 ALA A CA 1
ATOM 511 C C . ALA A 1 74 ? 12.752 19.523 10.030 1.00 33.85 306 ALA A C 1
ATOM 512 O O . ALA A 1 74 ? 13.115 18.369 9.781 1.00 28.59 306 ALA A O 1
ATOM 514 N N . ILE A 1 75 ? 12.801 20.504 9.114 1.00 28.55 307 ILE A N 1
ATOM 515 C CA . ILE A 1 75 ? 13.278 20.241 7.744 1.00 30.28 307 ILE A CA 1
ATOM 516 C C . ILE A 1 75 ? 14.742 19.872 7.805 1.00 28.24 307 ILE A C 1
ATOM 517 O O . ILE A 1 75 ? 15.187 19.021 7.017 1.00 26.54 307 ILE A O 1
ATOM 522 N N . ARG A 1 76 ? 15.496 20.498 8.693 1.00 27.10 308 ARG A N 1
ATOM 523 C CA . ARG A 1 76 ? 16.897 20.185 8.852 1.00 26.60 308 ARG A CA 1
ATOM 524 C C . ARG A 1 76 ? 17.072 18.765 9.395 1.00 29.73 308 ARG A C 1
ATOM 525 O O . ARG A 1 76 ? 18.027 18.051 8.998 1.00 29.35 308 ARG A O 1
ATOM 533 N N . ILE A 1 77 ? 16.129 18.330 10.246 1.00 27.11 309 ILE A N 1
ATOM 534 C CA . ILE A 1 77 ? 16.078 16.904 10.628 1.00 28.54 309 ILE A CA 1
ATOM 535 C C . ILE A 1 77 ? 15.811 15.970 9.438 1.00 29.17 309 ILE A C 1
ATOM 536 O O . ILE A 1 77 ? 16.481 14.964 9.302 1.00 30.37 309 ILE A O 1
ATOM 541 N N . PHE A 1 78 ? 14.737 16.193 8.700 1.00 29.55 310 PHE A N 1
ATOM 542 C CA . PHE A 1 78 ? 14.484 15.313 7.549 1.00 28.95 310 PHE A CA 1
ATOM 543 C C . PHE A 1 78 ? 15.650 15.295 6.519 1.00 30.44 310 PHE A C 1
ATOM 544 O O . PHE A 1 78 ? 16.087 14.252 6.057 1.00 30.91 310 PHE A O 1
ATOM 552 N N . GLN A 1 79 ? 16.162 16.455 6.183 1.00 32.43 311 GLN A N 1
ATOM 553 C CA . GLN A 1 79 ? 17.287 16.498 5.285 1.00 35.25 311 GLN A CA 1
ATOM 554 C C . GLN A 1 79 ? 18.492 15.731 5.810 1.00 32.36 311 GLN A C 1
ATOM 555 O O . GLN A 1 79 ? 19.046 14.910 5.052 1.00 27.05 311 GLN A O 1
ATOM 561 N N . GLY A 1 80 ? 18.794 15.879 7.103 1.00 30.16 312 GLY A N 1
ATOM 562 C CA . GLY A 1 80 ? 19.992 15.327 7.703 1.00 26.09 312 GLY A CA 1
ATOM 563 C C . GLY A 1 80 ? 19.911 13.782 7.786 1.00 23.01 312 GLY A C 1
ATOM 564 O O . GLY A 1 80 ? 20.904 13.116 7.563 1.00 26.70 312 GLY A O 1
ATOM 565 N N . CYS A 1 81 ? 18.737 13.273 8.174 1.00 24.69 313 CYS A N 1
ATOM 566 C CA . CYS A 1 81 ? 18.531 11.842 8.249 1.00 24.46 313 CYS A CA 1
ATOM 567 C C . CYS A 1 81 ? 18.619 11.283 6.848 1.00 24.03 313 CYS A C 1
ATOM 568 O O . CYS A 1 81 ? 19.149 10.190 6.659 1.00 23.88 313 CYS A O 1
ATOM 571 N N . GLN A 1 82 ? 18.088 12.011 5.860 1.00 24.16 314 GLN A N 1
ATOM 572 C CA . GLN A 1 82 ? 18.138 11.466 4.478 1.00 24.39 314 GLN A CA 1
ATOM 573 C C . GLN A 1 82 ? 19.599 11.410 3.991 1.00 24.16 314 GLN A C 1
ATOM 574 O O . GLN A 1 82 ? 20.013 10.386 3.367 1.00 25.38 314 GLN A O 1
ATOM 580 N N . PHE A 1 83 ? 20.394 12.430 4.277 1.00 23.98 315 PHE A N 1
ATOM 581 C CA . PHE A 1 83 ? 21.783 12.402 3.919 1.00 22.80 315 PHE A CA 1
ATOM 582 C C . PHE A 1 83 ? 22.602 11.288 4.620 1.00 25.58 315 PHE A C 1
ATOM 583 O O . PHE A 1 83 ? 23.468 10.680 4.035 1.00 27.11 315 PHE A O 1
ATOM 591 N N . ARG A 1 84 ? 22.259 10.994 5.885 1.00 25.29 316 ARG A N 1
ATOM 592 C CA . ARG A 1 84 ? 22.999 9.974 6.634 1.00 24.76 316 ARG A CA 1
ATOM 593 C C . ARG A 1 84 ? 22.553 8.595 6.125 1.00 28.43 316 ARG A C 1
ATOM 594 O O . ARG A 1 84 ? 23.233 7.649 6.415 1.00 28.00 316 ARG A O 1
ATOM 602 N N . SER A 1 85 ? 21.422 8.501 5.417 1.00 25.17 317 SER A N 1
ATOM 603 C CA . SER A 1 85 ? 20.957 7.238 4.784 1.00 24.18 317 SER A CA 1
ATOM 604 C C . SER A 1 85 ? 21.752 6.729 3.599 1.00 25.77 317 SER A C 1
ATOM 605 O O . SER A 1 85 ? 21.458 5.648 3.082 1.00 25.84 317 SER A O 1
ATOM 608 N N . VAL A 1 86 ? 22.707 7.478 3.119 1.00 23.88 318 VAL A N 1
ATOM 609 C CA . VAL A 1 86 ? 23.424 7.152 1.900 1.00 25.88 318 VAL A CA 1
ATOM 610 C C . VAL A 1 86 ? 24.155 5.844 2.014 1.00 23.23 318 VAL A C 1
ATOM 611 O O . VAL A 1 86 ? 24.061 5.087 1.092 1.00 23.06 318 VAL A O 1
ATOM 615 N N . GLU A 1 87 ? 24.895 5.574 3.100 1.00 21.81 319 GLU A N 1
ATOM 616 C CA . GLU A 1 87 ? 25.539 4.247 3.155 1.00 25.28 319 GLU A CA 1
ATOM 617 C C . GLU A 1 87 ? 24.480 3.082 3.061 1.00 24.21 319 GLU A C 1
ATOM 618 O O . GLU A 1 87 ? 24.721 2.128 2.337 1.00 25.53 319 GLU A O 1
ATOM 624 N N . ALA A 1 88 ? 23.311 3.222 3.670 1.00 22.10 320 ALA A N 1
ATOM 625 C CA . ALA A 1 88 ? 22.240 2.225 3.467 1.00 22.72 320 ALA A CA 1
ATOM 626 C C . ALA A 1 88 ? 21.808 2.107 2.017 1.00 19.16 320 ALA A C 1
ATOM 627 O O . ALA A 1 88 ? 21.592 1.013 1.480 1.00 19.51 320 ALA A O 1
ATOM 629 N N . VAL A 1 89 ? 21.627 3.236 1.392 1.00 21.36 321 VAL A N 1
ATOM 630 C CA . VAL A 1 89 ? 21.275 3.295 -0.009 1.00 20.88 321 VAL A CA 1
ATOM 631 C C . VAL A 1 89 ? 22.283 2.537 -0.864 1.00 20.72 321 VAL A C 1
ATOM 632 O O . VAL A 1 89 ? 21.877 1.745 -1.741 1.00 22.65 321 VAL A O 1
ATOM 636 N N . GLN A 1 90 ? 23.576 2.746 -0.606 1.00 21.79 322 GLN A N 1
ATOM 637 C CA . GLN A 1 90 ? 24.588 2.090 -1.335 1.00 23.67 322 GLN A CA 1
ATOM 638 C C . GLN A 1 90 ? 24.575 0.572 -1.091 1.00 20.65 322 GLN A C 1
ATOM 639 O O . GLN A 1 90 ? 24.720 -0.176 -2.060 1.00 22.80 322 GLN A O 1
ATOM 645 N N . GLU A 1 91 ? 24.387 0.176 0.178 1.00 22.21 323 GLU A N 1
ATOM 646 C CA . GLU A 1 91 ? 24.267 -1.242 0.552 1.00 20.89 323 GLU A CA 1
ATOM 647 C C . GLU A 1 91 ? 23.092 -1.912 -0.153 1.00 19.70 323 GLU A C 1
ATOM 648 O O . GLU A 1 91 ? 23.203 -3.000 -0.697 1.00 18.61 323 GLU A O 1
ATOM 654 N N . ILE A 1 92 ? 21.942 -1.211 -0.173 1.00 17.41 324 ILE A N 1
ATOM 655 C CA . ILE A 1 92 ? 20.792 -1.764 -0.858 1.00 17.46 324 ILE A CA 1
ATOM 656 C C . ILE A 1 92 ? 20.976 -1.915 -2.358 1.00 19.07 324 ILE A C 1
ATOM 657 O O . ILE A 1 92 ? 20.486 -2.893 -3.019 1.00 18.75 324 ILE A O 1
ATOM 662 N N . THR A 1 93 ? 21.669 -0.924 -2.892 1.00 21.52 325 THR A N 1
ATOM 663 C CA . THR A 1 93 ? 22.002 -0.935 -4.319 1.00 20.70 325 THR A CA 1
ATOM 664 C C . THR A 1 93 ? 22.866 -2.090 -4.690 1.00 19.95 325 THR A C 1
ATOM 665 O O . THR A 1 93 ? 22.573 -2.814 -5.683 1.00 20.85 325 THR A O 1
ATOM 669 N N . GLU A 1 94 ? 23.878 -2.344 -3.868 1.00 20.91 326 GLU A N 1
ATOM 670 C CA . GLU A 1 94 ? 24.762 -3.473 -4.027 1.00 25.60 326 GLU A CA 1
ATOM 671 C C . GLU A 1 94 ? 24.039 -4.808 -3.920 1.00 20.39 326 GLU A C 1
ATOM 672 O O . GLU A 1 94 ? 24.187 -5.652 -4.761 1.00 22.31 326 GLU A O 1
ATOM 678 N N . TYR A 1 95 ? 23.146 -4.938 -2.944 1.00 20.53 327 TYR A N 1
ATOM 679 C CA . TYR A 1 95 ? 22.368 -6.147 -2.812 1.00 22.38 327 TYR A CA 1
ATOM 680 C C . TYR A 1 95 ? 21.505 -6.369 -4.074 1.00 20.43 327 TYR A C 1
ATOM 681 O O . TYR A 1 95 ? 21.423 -7.491 -4.660 1.00 21.65 327 TYR A O 1
ATOM 690 N N . ALA A 1 96 ? 20.913 -5.301 -4.580 1.00 20.30 328 ALA A N 1
ATOM 691 C CA . ALA A 1 96 ? 19.972 -5.330 -5.721 1.00 20.20 328 ALA A CA 1
ATOM 692 C C . ALA A 1 96 ? 20.664 -5.910 -6.976 1.00 22.19 328 ALA A C 1
ATOM 693 O O . ALA A 1 96 ? 20.061 -6.677 -7.739 1.00 24.32 328 ALA A O 1
ATOM 695 N N . LYS A 1 97 ? 21.950 -5.583 -7.135 1.00 23.38 329 LYS A N 1
ATOM 696 C CA . LYS A 1 97 ? 22.743 -6.087 -8.267 1.00 24.62 329 LYS A CA 1
ATOM 697 C C . LYS A 1 97 ? 22.884 -7.580 -8.243 1.00 28.69 329 LYS A C 1
ATOM 698 O O . LYS A 1 97 ? 22.979 -8.217 -9.322 1.00 29.45 329 LYS A O 1
ATOM 704 N N . SER A 1 98 ? 22.862 -8.166 -7.034 1.00 24.70 330 SER A N 1
ATOM 705 C CA . SER A 1 98 ? 22.906 -9.630 -6.902 1.00 27.12 330 SER A CA 1
ATOM 706 C C . SER A 1 98 ? 21.563 -10.354 -7.147 1.00 25.80 330 SER A C 1
ATOM 707 O O . SER A 1 98 ? 21.560 -11.586 -7.153 1.00 27.08 330 SER A O 1
ATOM 710 N N . ILE A 1 99 ? 20.447 -9.647 -7.305 1.00 24.63 331 ILE A N 1
ATOM 711 C CA . ILE A 1 99 ? 19.126 -10.284 -7.511 1.00 25.69 331 ILE A CA 1
ATOM 712 C C . ILE A 1 99 ? 18.988 -10.760 -8.964 1.00 29.32 331 ILE A C 1
ATOM 713 O O . ILE A 1 99 ? 18.973 -9.935 -9.879 1.00 30.30 331 ILE A O 1
ATOM 718 N N . PRO A 1 100 ? 18.917 -12.100 -9.189 1.00 31.75 332 PRO A N 1
ATOM 719 C CA . PRO A 1 100 ? 18.925 -12.587 -10.573 1.00 31.64 332 PRO A CA 1
ATOM 720 C C . PRO A 1 100 ? 17.946 -11.860 -11.477 1.00 33.20 332 PRO A C 1
ATOM 721 O O . PRO A 1 100 ? 16.784 -11.672 -11.138 1.00 33.10 332 PRO A O 1
ATOM 725 N N . GLY A 1 101 ? 18.475 -11.350 -12.607 1.00 31.62 333 GLY A N 1
ATOM 726 C CA . GLY A 1 101 ? 17.690 -10.608 -13.553 1.00 30.67 333 GLY A CA 1
ATOM 727 C C . GLY A 1 101 ? 17.748 -9.099 -13.417 1.00 30.83 333 GLY A C 1
ATOM 728 O O . GLY A 1 101 ? 17.516 -8.411 -14.376 1.00 35.24 333 GLY A O 1
ATOM 729 N N . PHE A 1 102 ? 17.975 -8.592 -12.211 1.00 28.56 334 PHE A N 1
ATOM 730 C CA . PHE A 1 102 ? 18.041 -7.167 -11.966 1.00 26.33 334 PHE A CA 1
ATOM 731 C C . PHE A 1 102 ? 19.093 -6.386 -12.880 1.00 25.12 334 PHE A C 1
ATOM 732 O O . PHE A 1 102 ? 18.722 -5.378 -13.403 1.00 28.94 334 PHE A O 1
ATOM 740 N N . VAL A 1 103 ? 20.377 -6.761 -12.919 1.00 31.32 335 VAL A N 1
ATOM 741 C CA . VAL A 1 103 ? 21.355 -5.905 -13.716 1.00 31.98 335 VAL A CA 1
ATOM 742 C C . VAL A 1 103 ? 21.165 -6.080 -15.222 1.00 37.30 335 VAL A C 1
ATOM 743 O O . VAL A 1 103 ? 21.641 -5.291 -16.006 1.00 32.16 335 VAL A O 1
ATOM 747 N N . ASN A 1 104 ? 20.507 -7.150 -15.612 1.00 34.88 336 ASN A N 1
ATOM 748 C CA . ASN A 1 104 ? 20.070 -7.321 -16.993 1.00 41.93 336 ASN A CA 1
ATOM 749 C C . ASN A 1 104 ? 18.850 -6.474 -17.275 1.00 35.32 336 ASN A C 1
ATOM 750 O O . ASN A 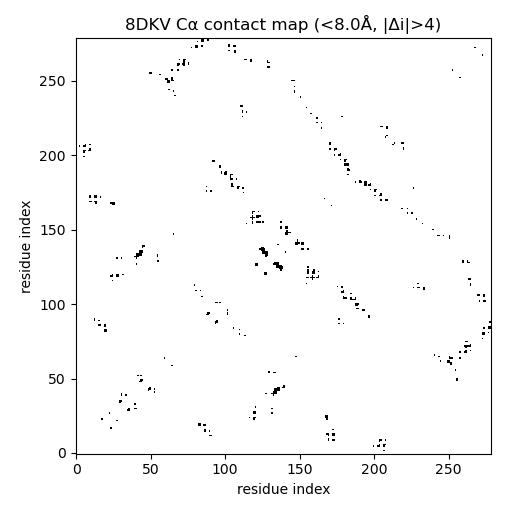1 104 ? 18.427 -6.370 -18.425 1.00 39.63 336 ASN A O 1
ATOM 755 N N . LEU A 1 105 ? 18.276 -5.829 -16.257 1.00 36.02 337 LEU A N 1
ATOM 756 C CA . LEU A 1 105 ? 17.227 -4.863 -16.526 1.00 28.84 337 LEU A CA 1
ATOM 757 C C . LEU A 1 105 ? 17.860 -3.571 -17.092 1.00 29.91 337 LEU A C 1
ATOM 758 O O . LEU A 1 105 ? 19.076 -3.301 -16.910 1.00 32.34 337 LEU A O 1
ATOM 763 N N . ASP A 1 106 ? 16.990 -2.862 -17.747 1.00 30.03 338 ASP A N 1
ATOM 764 C CA . ASP A 1 106 ? 17.124 -1.502 -18.286 1.00 39.44 338 ASP A CA 1
ATOM 765 C C . ASP A 1 106 ? 17.661 -0.543 -17.223 1.00 40.85 338 ASP A C 1
ATOM 766 O O . ASP A 1 106 ? 17.034 -0.426 -16.152 1.00 35.41 338 ASP A O 1
ATOM 771 N N . LEU A 1 107 ? 18.819 0.098 -17.486 1.00 33.96 339 LEU A N 1
ATOM 772 C CA . LEU A 1 107 ? 19.504 0.918 -16.440 1.00 35.95 339 LEU A CA 1
ATOM 773 C C . LEU A 1 107 ? 18.521 1.884 -15.842 1.00 34.10 339 LEU A C 1
ATOM 774 O O . LEU A 1 107 ? 18.459 2.068 -14.630 1.00 33.14 339 LEU A O 1
ATOM 779 N N . ASN A 1 108 ? 17.754 2.528 -16.698 1.00 35.35 340 ASN A N 1
ATOM 780 C CA . ASN A 1 108 ? 16.729 3.431 -16.286 1.00 31.59 340 ASN A CA 1
ATOM 781 C C . ASN A 1 108 ? 15.751 2.843 -15.243 1.00 30.55 340 ASN A C 1
ATOM 782 O O . ASN A 1 108 ? 15.368 3.501 -14.312 1.00 29.29 340 ASN A O 1
ATOM 787 N N . ASP A 1 109 ? 15.335 1.600 -15.495 1.00 28.89 341 ASP A N 1
ATOM 788 C CA . ASP A 1 109 ? 14.486 0.866 -14.570 1.00 29.49 341 ASP A CA 1
ATOM 789 C C . ASP A 1 109 ? 15.190 0.433 -13.278 1.00 25.03 341 ASP A C 1
ATOM 790 O O . ASP A 1 109 ? 14.575 0.578 -12.227 1.00 28.63 341 ASP A O 1
ATOM 795 N N . GLN A 1 110 ? 16.443 -0.018 -13.365 1.00 27.23 342 GLN A N 1
ATOM 796 C CA . GLN A 1 110 ? 17.179 -0.293 -12.128 1.00 24.40 342 GLN A CA 1
ATOM 797 C C . GLN A 1 110 ? 17.090 0.951 -11.172 1.00 22.81 342 GLN A C 1
ATOM 798 O O . GLN A 1 110 ? 16.857 0.876 -9.937 1.00 22.57 342 GLN A O 1
ATOM 804 N N . VAL A 1 111 ? 17.402 2.127 -11.713 1.00 24.54 343 VAL A N 1
ATOM 805 C CA . VAL A 1 111 ? 17.437 3.339 -10.928 1.00 23.76 343 VAL A CA 1
ATOM 806 C C . VAL A 1 111 ? 16.076 3.703 -10.323 1.00 24.24 343 VAL A C 1
ATOM 807 O O . VAL A 1 111 ? 15.949 3.990 -9.119 1.00 24.62 343 VAL A O 1
ATOM 811 N N . THR A 1 112 ? 15.025 3.636 -11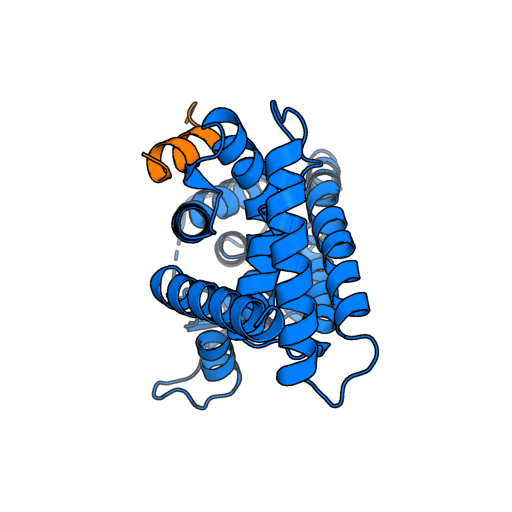.133 1.00 24.75 344 THR A N 1
ATOM 812 C CA . THR A 1 112 ? 13.687 3.841 -10.653 1.00 24.49 344 THR A CA 1
ATOM 813 C C . THR A 1 112 ? 13.288 2.890 -9.501 1.00 23.45 344 THR A C 1
ATOM 814 O O . THR A 1 112 ? 12.720 3.301 -8.531 1.00 24.24 344 THR A O 1
ATOM 818 N N . LEU A 1 113 ? 13.483 1.618 -9.725 1.00 24.47 345 LEU A N 1
ATOM 819 C CA . LEU A 1 113 ? 13.114 0.631 -8.742 1.00 24.73 345 LEU A CA 1
ATOM 820 C C . LEU A 1 113 ? 13.786 0.974 -7.395 1.00 22.17 345 LEU A C 1
ATOM 821 O O . LEU A 1 113 ? 13.111 0.903 -6.353 1.00 22.35 345 LEU A O 1
ATOM 826 N N . LEU A 1 114 ? 15.051 1.341 -7.444 1.00 21.71 346 LEU A N 1
ATOM 827 C CA . L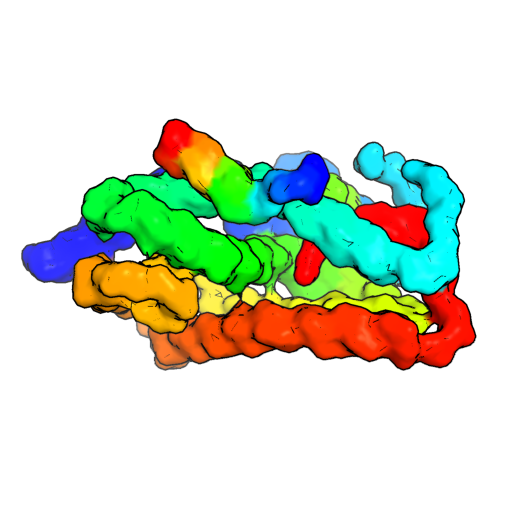EU A 1 114 ? 15.782 1.666 -6.205 1.00 19.22 346 LEU A CA 1
ATOM 828 C C . LEU A 1 114 ? 15.346 3.001 -5.588 1.00 22.39 346 LEU A C 1
ATOM 829 O O . LEU A 1 114 ? 15.173 3.130 -4.379 1.00 22.27 346 LEU A O 1
ATOM 834 N N . LYS A 1 115 ? 15.093 4.020 -6.436 1.00 21.64 347 LYS A N 1
ATOM 835 C CA . LYS A 1 115 ? 14.687 5.319 -5.997 1.00 22.27 347 LYS A CA 1
ATOM 836 C C . LYS A 1 115 ? 13.459 5.243 -5.069 1.00 21.78 347 LYS A C 1
ATOM 837 O O . LYS A 1 115 ? 13.356 5.914 -4.090 1.00 22.07 347 LYS A O 1
ATOM 843 N N . TYR A 1 116 ? 12.499 4.391 -5.423 1.00 20.75 348 TYR A N 1
ATOM 844 C CA . TYR A 1 116 ? 11.330 4.213 -4.618 1.00 23.97 348 TYR A CA 1
ATOM 845 C C . TYR A 1 116 ? 11.546 3.157 -3.529 1.00 25.26 348 TYR A C 1
ATOM 846 O O . TYR A 1 116 ? 11.103 3.319 -2.406 1.00 26.57 348 TYR A O 1
ATOM 855 N N . GLY A 1 117 ? 12.238 2.082 -3.864 1.00 22.25 349 GLY A N 1
ATOM 856 C CA . GLY A 1 117 ? 12.312 0.927 -2.996 1.00 21.59 349 GLY A CA 1
ATOM 857 C C . GLY A 1 117 ? 13.109 1.179 -1.737 1.00 19.87 349 GLY A C 1
ATOM 858 O O . GLY A 1 117 ? 12.808 0.620 -0.649 1.00 19.98 349 GLY A O 1
ATOM 859 N N . VAL A 1 118 ? 14.164 1.953 -1.847 1.00 18.79 350 VAL A N 1
ATOM 860 C CA . VAL A 1 118 ? 15.079 2.109 -0.739 1.00 19.52 350 VAL A CA 1
ATOM 861 C C . VAL A 1 118 ? 14.366 2.569 0.541 1.00 18.22 350 VAL A C 1
ATOM 862 O O . VAL A 1 118 ? 14.774 2.209 1.632 1.00 21.24 350 VAL A O 1
ATOM 866 N N . HIS A 1 119 ? 13.375 3.447 0.440 1.00 18.30 351 HIS A N 1
ATOM 867 C CA . HIS A 1 119 ? 12.742 3.999 1.612 1.00 20.82 351 HIS A CA 1
ATOM 868 C C . HIS A 1 119 ? 11.980 2.972 2.404 1.00 20.34 351 HIS A C 1
ATOM 869 O O . HIS A 1 119 ? 12.150 2.928 3.638 1.00 20.92 351 HIS A O 1
ATOM 876 N N . GLU A 1 120 ? 11.289 2.084 1.698 1.00 20.68 352 GLU A N 1
ATOM 877 C CA . GLU A 1 120 ? 10.580 0.950 2.317 1.00 20.60 352 GLU A CA 1
ATOM 878 C C . GLU A 1 120 ? 11.569 0.009 3.069 1.00 19.99 352 GLU A C 1
ATOM 879 O O . GLU A 1 120 ? 11.330 -0.411 4.180 1.00 17.54 352 GLU A O 1
ATOM 885 N N . ILE A 1 121 ? 12.713 -0.195 2.435 1.00 19.09 353 ILE A N 1
ATOM 886 C CA . ILE A 1 121 ? 13.786 -1.074 2.975 1.00 19.66 353 ILE A CA 1
ATOM 887 C C . ILE A 1 121 ? 14.415 -0.439 4.161 1.00 17.62 353 ILE A C 1
ATOM 888 O O . ILE A 1 121 ? 14.633 -1.141 5.159 1.00 17.46 353 ILE A O 1
ATOM 893 N N . ILE A 1 122 ? 14.688 0.847 4.106 1.00 16.08 354 ILE A N 1
ATOM 894 C CA . ILE A 1 122 ? 15.212 1.569 5.233 1.00 16.63 354 ILE A CA 1
ATOM 895 C C . ILE A 1 122 ? 14.295 1.441 6.495 1.00 16.81 354 ILE A C 1
ATOM 896 O O . ILE A 1 122 ? 14.733 1.169 7.542 1.00 17.21 354 ILE A O 1
ATOM 901 N N . TYR A 1 123 ? 12.976 1.500 6.300 1.00 16.62 355 TYR A N 1
ATOM 902 C CA . TYR A 1 123 ? 12.069 1.201 7.407 1.00 18.20 355 TYR A CA 1
ATOM 903 C C . TYR A 1 123 ? 12.116 -0.194 7.967 1.00 18.13 355 TYR A C 1
ATOM 904 O O . TYR A 1 123 ? 11.949 -0.374 9.158 1.00 19.15 355 TYR A O 1
ATOM 913 N N . THR A 1 124 ? 12.367 -1.180 7.125 1.00 18.82 356 THR A N 1
ATOM 914 C CA A THR A 1 124 ? 12.528 -2.551 7.552 0.50 20.09 356 THR A CA 1
ATOM 915 C CA B THR A 1 124 ? 12.523 -2.548 7.622 0.50 19.40 356 THR A CA 1
ATOM 916 C C . THR A 1 124 ? 13.800 -2.645 8.417 1.00 20.14 356 THR A C 1
ATOM 917 O O . THR A 1 124 ? 13.828 -3.337 9.440 1.00 22.22 356 THR A O 1
ATOM 924 N N . MET A 1 125 ? 14.840 -1.941 7.954 1.00 18.87 357 MET A N 1
ATOM 925 C CA . MET A 1 125 ? 16.103 -1.828 8.771 1.00 20.66 357 MET A CA 1
ATOM 926 C C . MET A 1 125 ? 15.828 -1.156 10.113 1.00 18.99 357 MET A C 1
ATOM 927 O O . MET A 1 125 ? 16.319 -1.640 11.128 1.00 22.41 357 MET A O 1
ATOM 932 N N . LEU A 1 126 ? 15.091 -0.065 10.105 1.00 17.93 358 LEU A N 1
ATOM 933 C CA . LEU A 1 126 ? 14.712 0.668 11.283 1.00 20.11 358 LEU A CA 1
ATOM 934 C C . LEU A 1 126 ? 14.039 -0.312 12.263 1.00 18.23 358 LEU A C 1
ATOM 935 O O . LEU A 1 126 ? 14.372 -0.265 13.496 1.00 20.92 358 LEU A O 1
ATOM 940 N N . ALA A 1 127 ? 13.127 -1.168 11.787 1.00 20.14 359 ALA A N 1
ATOM 941 C CA . ALA A 1 127 ? 12.466 -2.102 12.682 1.00 19.78 359 ALA A CA 1
ATOM 942 C C . ALA A 1 127 ? 13.410 -3.027 13.434 1.00 19.61 359 ALA A C 1
ATOM 943 O O . ALA A 1 127 ? 13.155 -3.307 14.615 1.00 21.13 359 ALA A O 1
ATOM 945 N N . SER A 1 128 ? 14.473 -3.497 12.806 1.00 18.70 360 SER A N 1
ATOM 946 C CA . SER A 1 128 ? 15.471 -4.307 13.481 1.00 21.77 360 SER A CA 1
ATOM 947 C C . SER A 1 128 ? 16.117 -3.585 14.676 1.00 20.28 360 SER A C 1
ATOM 948 O O . SER A 1 128 ? 16.554 -4.328 15.605 1.00 24.45 360 SER A O 1
ATOM 951 N N . LEU A 1 129 ? 16.215 -2.244 14.625 1.00 19.91 361 LEU A N 1
ATOM 952 C CA . LEU A 1 129 ? 16.795 -1.461 15.705 1.00 22.96 361 LEU A CA 1
ATOM 953 C C . LEU A 1 129 ? 15.818 -1.150 16.833 1.00 23.18 361 LEU A C 1
ATOM 954 O O . LEU A 1 129 ? 16.200 -0.552 17.818 1.00 22.45 361 LEU A O 1
ATOM 959 N N . MET A 1 130 ? 14.545 -1.489 16.649 1.00 17.39 362 MET A N 1
ATOM 960 C CA . MET A 1 130 ? 13.490 -1.158 17.621 1.00 20.38 362 MET A CA 1
ATOM 961 C C . MET A 1 130 ? 12.962 -2.318 18.386 1.00 23.08 362 MET A C 1
ATOM 962 O O . MET A 1 130 ? 12.810 -3.423 17.876 1.00 22.84 362 MET A O 1
ATOM 967 N N . ASN A 1 131 ? 12.549 -2.019 19.618 1.00 25.02 363 ASN A N 1
ATOM 968 C CA . ASN A 1 131 ? 11.518 -2.834 20.277 1.00 26.14 363 ASN A CA 1
ATOM 969 C C . ASN A 1 131 ? 10.344 -1.962 20.828 1.00 26.69 363 ASN A C 1
ATOM 970 O O . ASN A 1 131 ? 10.241 -0.754 20.558 1.00 28.10 363 ASN A O 1
ATOM 975 N N . LYS A 1 132 ? 9.437 -2.564 21.607 1.00 29.26 364 LYS A N 1
ATOM 976 C CA . LYS A 1 132 ? 8.287 -1.780 22.123 1.00 28.73 364 LYS A CA 1
ATOM 977 C C . LYS A 1 132 ? 8.653 -0.610 23.049 1.00 25.63 364 LYS A C 1
ATOM 978 O O . LYS A 1 132 ? 7.867 0.298 23.178 1.00 28.96 364 LYS A O 1
ATOM 984 N N . ASP A 1 133 ? 9.852 -0.643 23.619 1.00 28.77 365 ASP A N 1
ATOM 985 C CA . ASP A 1 133 ? 10.371 0.323 24.554 1.00 28.41 365 ASP A CA 1
ATOM 986 C C . ASP A 1 133 ? 11.268 1.366 23.915 1.00 25.84 365 ASP A C 1
ATOM 987 O O . ASP A 1 133 ? 11.504 2.363 24.549 1.00 23.25 365 ASP A O 1
ATOM 992 N N . GLY A 1 134 ? 11.804 1.191 22.685 1.00 24.32 366 GLY A N 1
ATOM 993 C CA . GLY A 1 134 ? 12.819 2.154 22.245 1.00 24.60 366 GLY A CA 1
ATOM 994 C C . GLY A 1 134 ? 13.586 1.714 20.989 1.00 22.14 366 GLY A C 1
ATOM 995 O O . GLY A 1 134 ? 13.274 0.718 20.405 1.00 22.27 366 GLY A O 1
ATOM 996 N N . VAL A 1 135 ? 14.597 2.513 20.652 1.00 22.06 367 VAL A N 1
ATOM 997 C CA . VAL A 1 135 ? 15.307 2.366 19.372 1.00 20.53 367 VAL A CA 1
ATOM 998 C C . VAL A 1 135 ? 16.798 2.537 19.630 1.00 21.70 367 VAL A C 1
ATOM 999 O O . VAL A 1 135 ? 17.247 3.473 20.324 1.00 23.75 367 VAL A O 1
ATOM 1003 N N . LEU A 1 136 ? 17.586 1.681 19.008 1.00 24.32 368 LEU A N 1
ATOM 1004 C CA . LEU A 1 136 ? 19.060 1.852 19.039 1.00 23.34 368 LEU A CA 1
ATOM 1005 C C . LEU A 1 136 ? 19.541 3.051 18.215 1.00 27.21 368 LEU A C 1
ATOM 1006 O O . LEU A 1 136 ? 19.062 3.244 17.123 1.00 24.43 368 LEU A O 1
ATOM 1011 N N . ILE A 1 137 ? 20.501 3.846 18.732 1.00 26.97 369 ILE A N 1
ATOM 1012 C CA . ILE A 1 137 ? 21.017 5.043 18.063 1.00 27.82 369 ILE A CA 1
ATOM 1013 C C . ILE A 1 137 ? 22.570 5.037 18.226 1.00 28.59 369 ILE A C 1
ATOM 1014 O O . ILE A 1 137 ? 23.100 4.249 19.004 1.00 28.02 369 ILE A O 1
ATOM 1019 N N . SER A 1 138 ? 23.233 5.906 17.473 1.00 31.18 370 SER A N 1
ATOM 1020 C CA . SER A 1 138 ? 24.658 6.178 17.647 1.00 37.42 370 SER A CA 1
ATOM 1021 C C . SER A 1 138 ? 25.420 4.869 17.498 1.00 35.95 370 SER A C 1
ATOM 1022 O O . SER A 1 138 ? 26.178 4.444 18.358 1.00 38.59 370 SER A O 1
ATOM 1025 N N . GLU A 1 139 ? 25.191 4.231 16.348 1.00 37.22 371 GLU A N 1
ATOM 1026 C CA . GLU A 1 139 ? 25.874 2.986 16.012 1.00 41.58 371 GLU A CA 1
ATOM 1027 C C . GLU A 1 139 ? 25.702 1.927 17.072 1.00 41.14 371 GLU A C 1
ATOM 1028 O O . GLU A 1 139 ? 26.606 1.172 17.363 1.00 43.83 371 GLU A O 1
ATOM 1034 N N . GLY A 1 140 ? 24.498 1.828 17.625 1.00 39.94 372 GLY A N 1
ATOM 1035 C CA . GLY A 1 140 ? 24.167 0.722 18.518 1.00 41.18 372 GLY A CA 1
ATOM 1036 C C . GLY A 1 140 ? 24.731 0.867 19.909 1.00 41.52 372 GLY A C 1
ATOM 1037 O O . GLY A 1 140 ? 24.604 -0.052 20.696 1.00 46.42 372 GLY A O 1
ATOM 1038 N N . GLN A 1 141 ? 25.330 2.020 20.221 1.00 41.03 373 GLN A N 1
ATOM 1039 C CA . GLN A 1 141 ? 25.857 2.300 21.562 1.00 47.24 373 GLN A CA 1
ATOM 1040 C C . GLN A 1 141 ? 24.892 3.080 22.450 1.00 43.64 373 GLN A C 1
ATOM 1041 O O . GLN A 1 141 ? 25.183 3.242 23.646 1.00 45.98 373 GLN A O 1
ATOM 1047 N N . GLY A 1 142 ? 23.814 3.626 21.883 1.00 36.57 374 GLY A N 1
ATOM 1048 C CA . GLY A 1 142 ? 22.781 4.332 22.655 1.00 35.58 374 GLY A CA 1
ATOM 1049 C C . GLY A 1 142 ? 21.422 3.687 22.424 1.00 35.71 374 GLY A C 1
ATOM 1050 O O . GLY A 1 142 ? 21.260 2.916 21.466 1.00 31.88 374 GLY A O 1
ATOM 1051 N N . PHE A 1 143 ? 20.475 3.949 23.315 1.00 28.99 375 PHE A N 1
ATOM 1052 C CA . PHE A 1 143 ? 19.101 3.448 23.234 1.00 27.92 375 PHE A CA 1
ATOM 1053 C C . PHE A 1 143 ? 18.172 4.544 23.703 1.00 27.49 375 PHE A C 1
ATOM 1054 O O . PHE A 1 143 ? 18.220 4.965 24.863 1.00 29.70 375 PHE A O 1
ATOM 1062 N N . MET A 1 144 ? 17.328 5.036 22.829 1.00 25.27 376 MET A N 1
ATOM 1063 C CA . MET A 1 144 ? 16.449 6.133 23.108 1.00 24.17 376 MET A CA 1
ATOM 1064 C C . MET A 1 144 ? 15.052 5.611 23.370 1.00 24.28 376 MET A C 1
ATOM 1065 O O . MET A 1 144 ? 14.453 4.918 22.523 1.00 24.92 376 MET A O 1
ATOM 1070 N N . THR A 1 145 ? 14.462 5.894 24.528 1.00 23.75 377 THR A N 1
ATOM 1071 C CA . THR A 1 145 ? 13.104 5.343 24.731 1.00 24.09 377 THR A CA 1
ATOM 1072 C C . THR A 1 145 ? 11.942 5.896 23.902 1.00 22.19 377 THR A C 1
ATOM 1073 O O . THR A 1 145 ? 11.866 7.067 23.527 1.00 23.56 377 THR A O 1
ATOM 1077 N N . ARG A 1 146 ? 10.981 5.006 23.673 1.00 20.52 378 ARG A N 1
ATOM 1078 C CA . ARG A 1 146 ? 9.781 5.342 22.952 1.00 21.56 378 ARG A CA 1
ATOM 1079 C C . ARG A 1 146 ? 8.972 6.361 23.737 1.00 21.95 378 ARG A C 1
ATOM 1080 O O . ARG A 1 146 ? 8.487 7.310 23.196 1.00 24.53 378 ARG A O 1
ATOM 1088 N N . GLU A 1 147 ? 8.884 6.138 25.047 1.00 25.33 379 GLU A N 1
ATOM 1089 C CA . GLU A 1 147 ? 8.111 7.033 25.961 1.00 27.44 379 GLU A CA 1
ATOM 1090 C C . GLU A 1 147 ? 8.694 8.446 25.906 1.00 25.83 379 GLU A C 1
ATOM 1091 O O . GLU A 1 147 ? 7.946 9.413 25.811 1.00 30.58 379 GLU A O 1
ATOM 1097 N N . PHE A 1 148 ? 10.019 8.565 25.929 1.00 24.98 380 PHE A N 1
ATOM 1098 C CA . PHE A 1 148 ? 10.627 9.860 25.858 1.00 24.74 380 PHE A CA 1
ATOM 1099 C C . PHE A 1 148 ? 10.356 10.547 24.549 1.00 24.71 380 PHE A C 1
ATOM 1100 O O . PHE A 1 148 ? 9.975 11.699 24.562 1.00 28.61 380 PHE A O 1
ATOM 1108 N N . LEU A 1 149 ? 10.472 9.827 23.422 1.00 23.97 381 LEU A N 1
ATOM 1109 C CA . LEU A 1 149 ? 10.310 10.431 22.151 1.00 26.00 381 LEU A CA 1
ATOM 1110 C C . LEU A 1 149 ? 8.870 10.891 22.025 1.00 26.94 381 LEU A C 1
ATOM 1111 O O . LEU A 1 149 ? 8.619 12.010 21.562 1.00 29.27 381 LEU A O 1
ATOM 1116 N N . LYS A 1 150 ? 7.936 10.086 22.548 1.00 27.60 382 LYS A N 1
ATOM 1117 C CA . LYS A 1 150 ? 6.485 10.432 22.439 1.00 31.46 382 LYS A CA 1
ATOM 1118 C C . LYS A 1 150 ? 6.096 11.624 23.265 1.00 30.62 382 LYS A C 1
ATOM 1119 O O . LYS A 1 150 ? 5.142 12.281 22.939 1.00 30.54 382 LYS A O 1
ATOM 1125 N N . SER A 1 151 ? 6.862 11.905 24.304 1.00 31.89 383 SER A N 1
ATOM 1126 C CA . SER A 1 151 ? 6.633 13.023 25.237 1.00 32.72 383 SER A CA 1
ATOM 1127 C C . SER A 1 151 ? 7.079 14.391 24.732 1.00 38.00 383 SER A C 1
ATOM 1128 O O . SER A 1 151 ? 6.715 15.405 25.315 1.00 38.97 383 SER A O 1
ATOM 1131 N N . LEU A 1 152 ? 7.872 14.436 23.660 1.00 34.11 384 LEU A N 1
ATOM 1132 C CA . LEU A 1 152 ? 8.403 15.712 23.163 1.00 34.56 384 LEU A CA 1
ATOM 1133 C C . LEU A 1 152 ? 7.311 16.617 22.546 1.00 37.39 384 LEU A C 1
ATOM 1134 O O . LEU A 1 152 ? 6.248 16.143 22.057 1.00 33.24 384 LEU A O 1
ATOM 1139 N N . ARG A 1 153 ? 7.582 17.929 22.591 1.00 41.67 385 ARG A N 1
ATOM 1140 C CA . ARG A 1 153 ? 6.668 18.971 22.054 1.00 47.81 385 ARG A CA 1
ATOM 1141 C C . ARG A 1 153 ? 6.109 18.659 20.646 1.00 44.99 385 ARG A C 1
ATOM 1142 O O . ARG A 1 153 ? 6.814 18.110 19.796 1.00 42.87 385 ARG A O 1
ATOM 1150 N N . LYS A 1 154 ? 4.854 19.017 20.386 1.00 43.60 386 LYS A N 1
ATOM 1151 C CA . LYS A 1 154 ? 4.304 18.934 19.036 1.00 41.89 386 LYS A CA 1
ATOM 1152 C C . LYS A 1 154 ? 5.177 19.793 18.101 1.00 43.47 386 LYS A C 1
ATOM 1153 O O . LYS A 1 154 ? 5.678 20.833 18.525 1.00 46.06 386 LYS A O 1
ATOM 1155 N N . PRO A 1 155 ? 5.434 19.351 16.856 1.00 42.02 387 PRO A N 1
ATOM 1156 C CA . PRO A 1 155 ? 5.003 18.134 16.216 1.00 38.63 387 PRO A CA 1
ATOM 1157 C C . PRO A 1 155 ? 5.948 16.900 16.457 1.00 36.05 387 PRO A C 1
ATOM 1158 O O . PRO A 1 155 ? 5.588 15.801 16.030 1.00 35.34 387 PRO A O 1
ATOM 1162 N N . PHE A 1 156 ? 7.091 17.095 17.132 1.00 34.67 388 PHE A N 1
ATOM 1163 C CA . PHE A 1 156 ? 8.165 16.115 17.174 1.00 32.08 388 PHE A CA 1
ATOM 1164 C C . PHE A 1 156 ? 7.723 14.823 17.867 1.00 34.51 388 PHE A C 1
ATOM 1165 O O . PHE A 1 156 ? 8.009 13.714 17.422 1.00 32.55 388 PHE A O 1
ATOM 1173 N N . GLY A 1 157 ? 7.040 14.951 18.982 1.00 32.34 389 GLY A N 1
ATOM 1174 C CA . GLY A 1 157 ? 6.482 13.803 19.620 1.00 31.53 389 GLY A CA 1
ATOM 1175 C C . GLY A 1 157 ? 5.659 12.837 18.834 1.00 33.65 389 GLY A C 1
ATOM 1176 O O . GLY A 1 157 ? 5.511 11.729 19.292 1.00 35.06 389 GLY A O 1
ATOM 1177 N N . ASP A 1 158 ? 5.105 13.246 17.681 1.00 36.57 390 ASP A N 1
ATOM 1178 C CA . ASP A 1 158 ? 4.400 12.334 16.739 1.00 35.28 390 ASP A CA 1
ATOM 1179 C C . ASP A 1 158 ? 5.239 11.807 15.566 1.00 36.45 390 ASP A C 1
ATOM 1180 O O . ASP A 1 158 ? 4.725 11.039 14.741 1.00 41.40 390 ASP A O 1
ATOM 1185 N N . PHE A 1 159 ? 6.517 12.168 15.521 1.00 35.55 391 PHE A N 1
ATOM 1186 C CA . PHE A 1 159 ? 7.397 11.776 14.420 1.00 39.80 391 PHE A CA 1
ATOM 1187 C C . PHE A 1 159 ? 7.582 10.259 14.480 1.00 36.14 391 PHE A C 1
ATOM 1188 O O . PHE A 1 159 ? 7.300 9.577 13.501 1.00 40.77 391 PHE A O 1
ATOM 1196 N N . MET A 1 160 ? 8.092 9.747 15.607 1.00 37.20 392 MET A N 1
ATOM 1197 C CA . MET A 1 160 ? 8.480 8.316 15.651 1.00 30.54 392 MET A CA 1
ATOM 1198 C C . MET A 1 160 ? 7.416 7.334 16.029 1.00 34.56 392 MET A C 1
ATOM 1199 O O . MET A 1 160 ? 7.517 6.157 15.622 1.00 28.05 392 MET A O 1
ATOM 1204 N N . GLU A 1 161 ? 6.407 7.754 16.788 1.00 38.62 393 GLU A N 1
ATOM 1205 C CA . GLU A 1 161 ? 5.357 6.807 17.268 1.00 36.71 393 GLU A CA 1
ATOM 1206 C C . GLU A 1 161 ? 4.788 5.836 16.214 1.00 36.89 393 GLU A C 1
ATOM 1207 O O . GLU A 1 161 ? 4.753 4.622 16.482 1.00 35.83 393 GLU A O 1
ATOM 1213 N N . PRO A 1 162 ? 4.368 6.332 15.033 1.00 33.14 394 PRO A N 1
ATOM 1214 C CA . PRO A 1 162 ? 3.882 5.400 13.986 1.00 33.78 394 PRO A CA 1
ATOM 1215 C C . PRO A 1 162 ? 4.919 4.368 13.458 1.00 29.99 394 PRO A C 1
ATOM 1216 O O . PRO A 1 162 ? 4.524 3.298 12.954 1.00 32.82 394 PRO A O 1
ATOM 1220 N N . LYS A 1 163 ? 6.203 4.720 13.510 1.00 27.70 395 LYS A N 1
ATOM 1221 C CA . LYS A 1 163 ? 7.284 3.767 13.137 1.00 27.41 395 LYS A CA 1
ATOM 1222 C C . LYS A 1 163 ? 7.434 2.687 14.223 1.00 24.09 395 LYS A C 1
ATOM 1223 O O . LYS A 1 163 ? 7.522 1.513 13.890 1.00 23.66 395 LYS A O 1
ATOM 1229 N N . PHE A 1 164 ? 7.357 3.056 15.489 1.00 22.92 396 PHE A N 1
ATOM 1230 C CA . PHE A 1 164 ? 7.231 2.055 16.565 1.00 22.06 396 PHE A CA 1
ATOM 1231 C C . PHE A 1 164 ? 5.994 1.164 16.420 1.00 24.01 396 PHE A C 1
ATOM 1232 O O . PHE A 1 164 ? 6.058 -0.014 16.632 1.00 22.71 396 PHE A O 1
ATOM 1240 N N . GLU A 1 165 ? 4.851 1.752 16.105 1.00 24.99 397 GLU A N 1
ATOM 1241 C CA . GLU A 1 165 ? 3.658 0.963 15.901 1.00 29.06 397 GLU A CA 1
ATOM 1242 C C . GLU A 1 165 ? 3.834 -0.119 14.804 1.00 32.33 397 GLU A C 1
ATOM 1243 O O . GLU A 1 165 ? 3.507 -1.291 14.988 1.00 30.12 397 GLU A O 1
ATOM 1249 N N . PHE A 1 166 ? 4.401 0.294 13.678 1.00 28.37 398 PHE A N 1
ATOM 1250 C CA . PHE A 1 166 ? 4.717 -0.650 12.631 1.00 24.01 398 PHE A CA 1
ATOM 1251 C C . PHE A 1 166 ? 5.769 -1.695 13.067 1.00 23.77 398 PHE A C 1
ATOM 1252 O O . PHE A 1 166 ? 5.686 -2.872 12.749 1.00 23.01 398 PHE A O 1
ATOM 1260 N N . ALA A 1 167 ? 6.811 -1.224 13.724 1.00 21.69 399 ALA A N 1
ATOM 1261 C CA . ALA A 1 167 ? 7.890 -2.098 14.079 1.00 23.19 399 ALA A CA 1
ATOM 1262 C C . ALA A 1 167 ? 7.505 -3.183 15.075 1.00 20.44 399 ALA A C 1
ATOM 1263 O O . ALA A 1 167 ? 7.881 -4.290 14.929 1.00 23.88 399 ALA A O 1
ATOM 1265 N N . VAL A 1 168 ? 6.650 -2.850 16.040 1.00 22.09 400 VAL A N 1
ATOM 1266 C CA . VAL A 1 168 ? 6.152 -3.849 16.971 1.00 22.85 400 VAL A CA 1
ATOM 1267 C C . VAL A 1 168 ? 5.408 -4.913 16.206 1.00 22.99 400 VAL A C 1
ATOM 1268 O O . VAL A 1 168 ? 5.651 -6.096 16.405 1.00 24.06 400 VAL A O 1
ATOM 1272 N N . LYS A 1 169 ? 4.509 -4.503 15.332 1.00 23.58 401 LYS A N 1
ATOM 1273 C CA . LYS A 1 169 ? 3.766 -5.484 14.503 1.00 26.50 401 LYS A CA 1
ATOM 1274 C C . LYS A 1 169 ? 4.664 -6.305 13.550 1.00 24.93 401 LYS A C 1
ATOM 1275 O O . LYS A 1 169 ? 4.504 -7.520 13.410 1.00 25.47 401 LYS A O 1
ATOM 1281 N N . PHE A 1 170 ? 5.598 -5.615 12.903 1.00 20.34 402 PHE A N 1
ATOM 1282 C CA . PHE A 1 170 ? 6.441 -6.249 11.939 1.00 20.03 402 PHE A CA 1
ATOM 1283 C C . PHE A 1 170 ? 7.356 -7.264 12.690 1.00 18.80 402 PHE A C 1
ATOM 1284 O O . PHE A 1 170 ? 7.552 -8.386 12.271 1.00 21.56 402 PHE A O 1
ATOM 1292 N N . ASN A 1 171 ? 7.980 -6.826 13.769 1.00 21.72 403 ASN A N 1
ATOM 1293 C CA . ASN A 1 171 ? 8.876 -7.680 14.565 1.00 18.98 403 ASN A CA 1
ATOM 1294 C C . ASN A 1 171 ? 8.156 -8.883 15.216 1.00 21.75 403 ASN A C 1
ATOM 1295 O O . ASN A 1 171 ? 8.795 -9.883 15.490 1.00 22.85 403 ASN A O 1
ATOM 1300 N N . ALA A 1 172 ? 6.843 -8.738 15.454 1.00 23.02 404 ALA A N 1
ATOM 1301 C CA . ALA A 1 172 ? 6.018 -9.855 15.905 1.00 26.54 404 ALA A CA 1
ATOM 1302 C C . ALA A 1 172 ? 5.898 -11.020 14.921 1.00 26.15 404 ALA A C 1
ATOM 1303 O O . ALA A 1 172 ? 5.563 -12.136 15.345 1.00 28.29 404 ALA A O 1
ATOM 1305 N N . LEU A 1 173 ? 6.165 -10.800 13.636 1.00 23.28 405 LEU A N 1
ATOM 1306 C CA . LEU A 1 173 ? 6.266 -11.891 12.678 1.00 23.20 405 LEU A CA 1
ATOM 1307 C C . LEU A 1 173 ? 7.475 -12.828 12.874 1.00 25.21 405 LEU A C 1
ATOM 1308 O O . LEU A 1 173 ? 7.506 -13.920 12.351 1.00 25.68 405 LEU A O 1
ATOM 1313 N N . GLU A 1 174 ? 8.469 -12.327 13.612 1.00 22.86 406 GLU A N 1
ATOM 1314 C CA . GLU A 1 174 ? 9.668 -13.046 13.996 1.00 25.41 406 GLU A CA 1
ATOM 1315 C C . GLU A 1 174 ? 10.554 -13.486 12.802 1.00 22.50 406 GLU A C 1
ATOM 1316 O O . GLU A 1 174 ? 11.115 -14.591 12.804 1.00 21.76 406 GLU A O 1
ATOM 1322 N N . LEU A 1 175 ? 10.626 -12.631 11.778 1.00 21.70 407 LEU A N 1
ATOM 1323 C CA . LEU A 1 175 ? 11.448 -12.919 10.628 1.00 19.61 407 LEU A CA 1
ATOM 1324 C C . LEU A 1 175 ? 12.936 -12.901 10.999 1.00 20.05 407 LEU A C 1
ATOM 1325 O O . LEU A 1 175 ? 13.343 -12.173 11.886 1.00 25.03 407 LEU A O 1
ATOM 1330 N N . ASP A 1 176 ? 13.699 -13.777 10.399 1.00 19.25 408 ASP A N 1
ATOM 1331 C CA . ASP A 1 176 ? 15.137 -13.672 10.509 1.00 20.74 408 ASP A CA 1
ATOM 1332 C C . ASP A 1 176 ? 15.777 -13.111 9.237 1.00 19.32 408 ASP A C 1
ATOM 1333 O O . ASP A 1 176 ? 15.095 -12.760 8.219 1.00 19.12 408 ASP A O 1
ATOM 1338 N N . ASP A 1 177 ? 17.107 -13.000 9.246 1.00 20.85 409 ASP A N 1
ATOM 1339 C CA . ASP A 1 177 ? 17.778 -12.488 8.109 1.00 19.69 409 ASP A CA 1
ATOM 1340 C C . ASP A 1 177 ? 17.488 -13.218 6.813 1.00 17.43 409 ASP A C 1
ATOM 1341 O O . ASP A 1 177 ? 17.415 -12.603 5.779 1.00 19.76 409 ASP A O 1
ATOM 1346 N N . SER A 1 178 ? 17.414 -14.547 6.844 1.00 17.96 410 SER A N 1
ATOM 1347 C CA . SER A 1 178 ? 17.180 -15.338 5.665 1.00 18.85 410 SER A CA 1
ATOM 1348 C C . SER A 1 178 ? 15.775 -15.063 5.069 1.00 18.86 410 SER A C 1
ATOM 1349 O O . SER A 1 178 ? 15.609 -14.991 3.865 1.00 19.13 410 SER A O 1
ATOM 1352 N N . ASP A 1 179 ? 14.853 -14.770 5.927 1.00 17.70 411 ASP A N 1
ATOM 1353 C CA . ASP A 1 179 ? 13.510 -14.351 5.444 1.00 18.20 411 ASP A CA 1
ATOM 1354 C C . ASP A 1 179 ? 13.547 -12.949 4.860 1.00 15.65 411 ASP A C 1
ATOM 1355 O O . ASP A 1 179 ? 12.982 -12.663 3.764 1.00 18.66 411 ASP A O 1
ATOM 1360 N N . LEU A 1 180 ? 14.164 -12.030 5.585 1.00 16.60 412 LEU A N 1
ATOM 1361 C CA . LEU A 1 180 ? 14.282 -10.617 5.211 1.00 16.35 412 LEU A CA 1
ATOM 1362 C C . LEU A 1 180 ? 14.981 -10.445 3.871 1.00 16.54 412 LEU A C 1
ATOM 1363 O O . LEU A 1 180 ? 14.705 -9.553 3.088 1.00 16.79 412 LEU A O 1
ATOM 1368 N N . ALA A 1 181 ? 15.953 -11.273 3.564 1.00 16.51 413 ALA A N 1
ATOM 1369 C CA . ALA A 1 181 ? 16.627 -11.184 2.251 1.00 17.46 413 ALA A CA 1
ATOM 1370 C C . ALA A 1 181 ? 15.645 -11.287 1.073 1.00 18.43 413 ALA A C 1
ATOM 1371 O O . ALA A 1 181 ? 15.711 -10.565 0.085 1.00 18.93 413 ALA A O 1
ATOM 1373 N N . ILE A 1 182 ? 14.740 -12.219 1.219 1.00 18.49 414 ILE A N 1
ATOM 1374 C CA . ILE A 1 182 ? 13.800 -12.402 0.094 1.00 18.50 414 ILE A CA 1
ATOM 1375 C C . ILE A 1 182 ? 12.749 -11.312 0.129 1.00 16.48 414 ILE A C 1
ATOM 1376 O O . ILE A 1 182 ? 12.436 -10.773 -0.916 1.00 18.53 414 ILE A O 1
ATOM 1381 N N . PHE A 1 183 ? 12.227 -10.998 1.298 1.00 15.20 415 PHE A N 1
ATOM 1382 C CA . PHE A 1 183 ? 11.314 -9.873 1.473 1.00 18.56 415 PHE A CA 1
ATOM 1383 C C . PHE A 1 183 ? 11.796 -8.595 0.811 1.00 18.74 415 PHE A C 1
ATOM 1384 O O . PHE A 1 183 ? 11.072 -7.968 0.061 1.00 19.17 415 PHE A O 1
ATOM 1392 N N . ILE A 1 184 ? 13.039 -8.219 1.065 1.00 16.26 416 ILE A N 1
ATOM 1393 C CA . ILE A 1 184 ? 13.577 -6.999 0.568 1.00 18.23 416 ILE A CA 1
ATOM 1394 C C . ILE A 1 184 ? 13.708 -7.109 -0.966 1.00 17.20 416 ILE A C 1
ATOM 1395 O O . ILE A 1 184 ? 13.453 -6.137 -1.637 1.00 20.14 416 ILE A O 1
ATOM 1400 N N . ALA A 1 185 ? 14.114 -8.246 -1.475 1.00 18.03 417 ALA A N 1
ATOM 1401 C CA . ALA A 1 185 ? 14.214 -8.442 -2.889 1.00 18.04 417 ALA A CA 1
ATOM 1402 C C . ALA A 1 185 ? 12.779 -8.284 -3.530 1.00 18.43 417 ALA A C 1
ATOM 1403 O O . ALA A 1 185 ? 12.665 -7.607 -4.588 1.00 20.08 417 ALA A O 1
ATOM 1405 N N . VAL A 1 186 ? 11.730 -8.808 -2.891 1.00 18.68 418 VAL A N 1
ATOM 1406 C CA . VAL A 1 186 ? 10.357 -8.614 -3.364 1.00 20.51 418 VAL A CA 1
ATOM 1407 C C . VAL A 1 186 ? 9.961 -7.149 -3.447 1.00 21.27 418 VAL A C 1
ATOM 1408 O O . VAL A 1 186 ? 9.294 -6.734 -4.427 1.00 24.94 418 VAL A O 1
ATOM 1412 N N . ILE A 1 187 ? 10.358 -6.338 -2.450 1.00 21.40 419 ILE A N 1
ATOM 1413 C CA . ILE A 1 187 ? 10.046 -4.920 -2.391 1.00 21.35 419 ILE A CA 1
ATOM 1414 C C . ILE A 1 187 ? 10.729 -4.210 -3.551 1.00 22.02 419 ILE A C 1
ATOM 1415 O O . ILE A 1 187 ? 10.097 -3.374 -4.243 1.00 25.33 419 ILE A O 1
ATOM 1420 N N . ILE A 1 188 ? 11.979 -4.564 -3.823 1.00 22.33 420 ILE A N 1
ATOM 1421 C CA . ILE A 1 188 ? 12.730 -3.891 -4.875 1.00 23.62 420 ILE A CA 1
ATOM 1422 C C . ILE A 1 188 ? 12.150 -4.178 -6.248 1.00 24.24 420 ILE A C 1
ATOM 1423 O O . ILE A 1 188 ? 12.116 -3.246 -7.034 1.00 26.04 420 ILE A O 1
ATOM 1428 N N . LEU A 1 189 ? 11.654 -5.389 -6.503 1.00 23.82 421 LEU A N 1
ATOM 1429 C CA . LEU A 1 189 ? 11.178 -5.784 -7.848 1.00 23.82 421 LEU A CA 1
ATOM 1430 C C . LEU A 1 189 ? 9.714 -5.574 -7.923 1.00 30.32 421 LEU A C 1
ATOM 1431 O O . LEU A 1 189 ? 9.000 -6.475 -8.284 1.00 35.30 421 LEU A O 1
ATOM 1436 N N . SER A 1 190 ? 9.272 -4.355 -7.607 1.00 29.73 422 SER A N 1
ATOM 1437 C CA . SER A 1 190 ? 7.895 -3.933 -7.686 1.00 33.05 422 SER A CA 1
ATOM 1438 C C . SER A 1 190 ? 7.652 -3.302 -9.040 1.00 37.22 422 SER A C 1
ATOM 1439 O O . SER A 1 190 ? 8.127 -2.202 -9.327 1.00 34.84 422 SER A O 1
ATOM 1442 N N . GLY A 1 191 ? 6.833 -3.960 -9.848 1.00 42.05 423 GLY A N 1
ATOM 1443 C CA . GLY A 1 191 ? 6.537 -3.500 -11.202 1.00 34.22 423 GLY A CA 1
ATOM 1444 C C . GLY A 1 191 ? 5.581 -2.308 -11.283 1.00 37.00 423 GLY A C 1
ATOM 1445 O O . GLY A 1 191 ? 5.271 -1.864 -12.389 1.00 36.95 423 GLY A O 1
ATOM 1446 N N . ASP A 1 192 ? 5.135 -1.777 -10.154 1.00 36.03 424 ASP A N 1
ATOM 1447 C CA . ASP A 1 192 ? 4.236 -0.634 -10.147 1.00 38.10 424 ASP A CA 1
ATOM 1448 C C . ASP A 1 192 ? 4.886 0.724 -9.822 1.00 35.91 424 ASP A C 1
ATOM 1449 O O . ASP A 1 192 ? 4.182 1.719 -9.617 1.00 41.60 424 ASP A O 1
ATOM 1454 N N . ARG A 1 193 ? 6.211 0.818 -9.803 1.00 34.36 425 ARG A N 1
ATOM 1455 C CA . ARG A 1 193 ? 6.829 2.141 -9.566 1.00 34.40 425 ARG A CA 1
ATOM 1456 C C . ARG A 1 193 ? 6.565 3.108 -10.765 1.00 38.42 425 ARG A C 1
ATOM 1457 O O . ARG A 1 193 ? 6.656 2.669 -11.920 1.00 37.74 425 ARG A O 1
ATOM 1465 N N . PRO A 1 194 ? 6.287 4.405 -10.493 1.00 40.65 426 PRO A N 1
ATOM 1466 C CA . PRO A 1 194 ? 6.095 5.365 -11.598 1.00 39.44 426 PRO A CA 1
ATOM 1467 C C . PRO A 1 194 ? 7.284 5.497 -12.511 1.00 45.17 426 PRO A C 1
ATOM 1468 O O . PRO A 1 194 ? 8.405 5.638 -12.021 1.00 45.38 426 PRO A O 1
ATOM 1472 N N . GLY A 1 195 ? 7.053 5.422 -13.826 1.00 42.38 427 GLY A N 1
ATOM 1473 C CA . GLY A 1 195 ? 8.084 5.702 -14.825 1.00 40.71 427 GLY A CA 1
ATOM 1474 C C . GLY A 1 195 ? 8.878 4.533 -15.373 1.00 41.08 427 GLY A C 1
ATOM 1475 O O . GLY A 1 195 ? 9.850 4.733 -16.118 1.00 42.15 427 GLY A O 1
ATOM 1476 N N . LEU A 1 196 ? 8.460 3.309 -15.019 1.00 40.68 428 LEU A N 1
ATOM 1477 C CA . LEU A 1 196 ? 9.131 2.115 -15.485 1.00 41.49 428 LEU A CA 1
ATOM 1478 C C . LEU A 1 196 ? 8.935 1.941 -16.976 1.00 41.71 428 LEU A C 1
ATOM 1479 O O . LEU A 1 196 ? 7.843 2.072 -17.471 1.00 42.09 428 LEU A O 1
ATOM 1484 N N . LEU A 1 197 ? 10.007 1.669 -17.7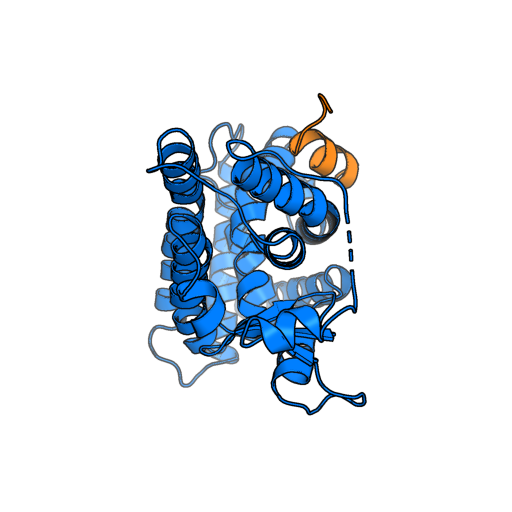05 1.00 48.09 429 LEU A N 1
ATOM 1485 C CA . LEU A 1 197 ? 9.876 1.532 -19.159 1.00 48.56 429 LEU A CA 1
ATOM 1486 C C . LEU A 1 197 ? 9.336 0.152 -19.551 1.00 50.49 429 LEU A C 1
ATOM 1487 O O . LEU A 1 197 ? 8.315 0.076 -20.238 1.00 45.40 429 LEU A O 1
ATOM 1492 N N . ASN A 1 198 ? 9.979 -0.911 -19.049 1.00 43.44 430 ASN A N 1
ATOM 1493 C CA . ASN A 1 198 ? 9.628 -2.306 -19.350 1.00 41.44 430 ASN A CA 1
ATOM 1494 C C . ASN A 1 198 ? 9.312 -3.123 -18.086 1.00 40.22 430 ASN A C 1
ATOM 1495 O O . ASN A 1 198 ? 10.195 -3.718 -17.463 1.00 40.61 430 ASN A O 1
ATOM 1500 N N . VAL A 1 199 ? 8.033 -3.198 -17.782 1.00 40.09 431 VAL A N 1
ATOM 1501 C CA . VAL A 1 199 ? 7.514 -3.851 -16.594 1.00 43.33 431 VAL A CA 1
ATOM 1502 C C . VAL A 1 199 ? 7.553 -5.379 -16.658 1.00 43.84 431 VAL A C 1
ATOM 1503 O O . VAL A 1 199 ? 7.703 -6.050 -15.631 1.00 42.38 431 VAL A O 1
ATOM 1507 N N . LYS A 1 200 ? 7.432 -5.941 -17.849 1.00 45.55 432 LYS A N 1
ATOM 1508 C CA . LYS A 1 200 ? 7.170 -7.358 -17.939 1.00 47.80 432 LYS A CA 1
ATOM 1509 C C . LYS A 1 200 ? 8.289 -8.135 -17.266 1.00 42.05 432 LYS A C 1
ATOM 1510 O O . LYS A 1 200 ? 8.001 -9.012 -16.472 1.00 42.99 432 LYS A O 1
ATOM 1516 N N . PRO A 1 201 ? 9.570 -7.793 -17.541 1.00 36.60 433 PRO A N 1
ATOM 1517 C CA . PRO A 1 201 ? 10.586 -8.610 -16.965 1.00 35.24 433 PRO A CA 1
ATOM 1518 C C . PRO A 1 201 ? 10.675 -8.416 -15.429 1.00 33.95 433 PRO A C 1
ATOM 1519 O O . PRO A 1 201 ? 11.298 -9.232 -14.788 1.00 35.01 433 PRO A O 1
ATOM 1523 N N . ILE A 1 202 ? 10.139 -7.300 -14.935 1.00 28.67 434 ILE A N 1
ATOM 1524 C CA . ILE A 1 202 ? 10.164 -6.958 -13.479 1.00 30.13 434 ILE A CA 1
ATOM 1525 C 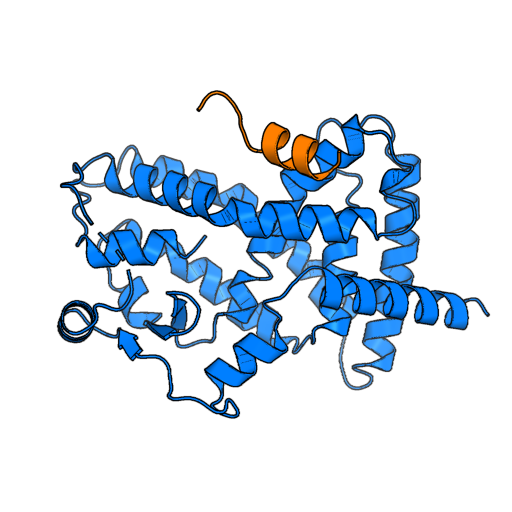C . ILE A 1 202 ? 9.168 -7.797 -12.741 1.00 32.61 434 ILE A C 1
ATOM 1526 O O . ILE A 1 202 ? 9.507 -8.431 -11.705 1.00 30.60 434 ILE A O 1
ATOM 1531 N N . GLU A 1 203 ? 7.927 -7.795 -13.228 1.00 38.43 435 GLU A N 1
ATOM 1532 C CA . GLU A 1 203 ? 6.902 -8.591 -12.599 1.00 37.35 435 GLU A CA 1
ATOM 1533 C C . GLU A 1 203 ? 7.227 -10.073 -12.690 1.00 40.23 435 GLU A C 1
ATOM 1534 O O . GLU A 1 203 ? 6.828 -10.836 -11.794 1.00 38.34 435 GLU A O 1
ATOM 1540 N N . ASP A 1 204 ? 7.909 -10.494 -13.752 1.00 39.74 436 ASP A N 1
ATOM 1541 C CA . ASP A 1 204 ? 8.407 -11.864 -13.875 1.00 42.94 436 ASP A CA 1
ATOM 1542 C C . ASP A 1 204 ? 9.480 -12.274 -12.831 1.00 37.36 436 ASP A C 1
ATOM 1543 O O . ASP A 1 204 ? 9.403 -13.359 -12.256 1.00 33.70 436 ASP A O 1
ATOM 1548 N N . ILE A 1 205 ? 10.477 -11.427 -12.601 1.00 31.86 437 ILE A N 1
ATOM 1549 C CA . ILE A 1 205 ? 11.432 -11.716 -11.542 1.00 30.25 437 ILE A CA 1
ATOM 1550 C C . ILE A 1 205 ? 10.701 -11.742 -10.197 1.00 29.66 437 ILE A C 1
ATOM 1551 O O . ILE A 1 205 ? 10.967 -12.639 -9.398 1.00 28.07 437 ILE A O 1
ATOM 1556 N N . GLN A 1 206 ? 9.812 -10.783 -9.938 1.00 24.58 438 GLN A N 1
ATOM 1557 C CA . GLN A 1 206 ? 9.133 -10.708 -8.640 1.00 25.77 438 GLN A CA 1
ATOM 1558 C C . GLN A 1 206 ? 8.238 -11.940 -8.423 1.00 27.65 438 GLN A C 1
ATOM 1559 O O . GLN A 1 206 ? 8.077 -12.397 -7.301 1.00 25.71 438 GLN A O 1
ATOM 1565 N N . ASP A 1 207 ? 7.653 -12.485 -9.491 1.00 30.69 439 ASP A N 1
ATOM 1566 C CA . ASP A 1 207 ? 6.830 -13.706 -9.315 1.00 34.44 439 ASP A CA 1
ATOM 1567 C C . ASP A 1 207 ? 7.653 -14.884 -8.776 1.00 26.87 439 ASP A C 1
ATOM 1568 O O . ASP A 1 207 ? 7.185 -15.605 -7.839 1.00 26.70 439 ASP A O 1
ATOM 1573 N N . ASN A 1 208 ? 8.825 -15.109 -9.378 1.00 27.08 440 ASN A N 1
ATOM 1574 C CA . ASN A 1 208 ? 9.829 -16.058 -8.919 1.00 27.01 440 ASN A CA 1
ATOM 1575 C C . ASN A 1 208 ? 10.237 -15.787 -7.455 1.00 24.62 440 ASN A C 1
ATOM 1576 O O . ASN A 1 208 ? 10.276 -16.722 -6.652 1.00 24.49 440 ASN A O 1
ATOM 1581 N N . LEU A 1 209 ? 10.485 -14.520 -7.154 1.00 21.81 441 LEU A N 1
ATOM 1582 C CA . LEU A 1 209 ? 10.859 -14.147 -5.741 1.00 21.28 441 LEU A CA 1
ATOM 1583 C C . LEU A 1 209 ? 9.737 -14.482 -4.791 1.00 21.22 441 LEU A C 1
ATOM 1584 O O . LEU A 1 209 ? 9.959 -14.986 -3.706 1.00 20.88 441 LEU A O 1
ATOM 1589 N N . LEU A 1 210 ? 8.505 -14.204 -5.188 1.00 20.92 442 LEU A N 1
ATOM 1590 C CA . LEU A 1 210 ? 7.259 -14.571 -4.399 1.00 21.73 442 LEU A CA 1
ATOM 1591 C C . LEU A 1 210 ? 7.085 -16.048 -4.168 1.00 20.47 442 LEU A C 1
ATOM 1592 O O . LEU A 1 210 ? 6.813 -16.454 -3.004 1.00 22.35 442 LEU A O 1
ATOM 1597 N N . GLN A 1 211 ? 7.440 -16.863 -5.147 1.00 19.22 443 GLN A N 1
ATOM 1598 C CA . GLN A 1 211 ? 7.536 -18.329 -4.986 1.00 19.93 443 GLN A CA 1
ATOM 1599 C C . GLN A 1 211 ? 8.533 -18.720 -3.944 1.00 19.85 443 GLN A C 1
ATOM 1600 O O . GLN A 1 211 ? 8.207 -19.553 -3.104 1.00 22.68 443 GLN A O 1
ATOM 1606 N N . ALA A 1 212 ? 9.738 -18.134 -4.078 1.00 19.13 444 ALA A N 1
ATOM 1607 C CA . ALA A 1 212 ? 10.810 -18.403 -3.180 1.00 18.41 444 ALA A CA 1
ATOM 1608 C C . ALA A 1 212 ? 10.412 -18.005 -1.757 1.00 18.55 444 ALA A C 1
ATOM 1609 O O . ALA A 1 212 ? 10.714 -18.720 -0.809 1.00 20.50 444 ALA A O 1
ATOM 1611 N N . LEU A 1 213 ? 9.781 -16.861 -1.590 1.00 17.14 445 LEU A N 1
ATOM 1612 C CA . LEU A 1 213 ? 9.412 -16.375 -0.300 1.00 16.20 445 LEU A CA 1
ATOM 1613 C C . LEU A 1 213 ? 8.412 -17.311 0.357 1.00 18.78 445 LEU A C 1
ATOM 1614 O O . LEU A 1 213 ? 8.493 -17.552 1.560 1.00 18.15 445 LEU A O 1
ATOM 1619 N N . GLU A 1 214 ? 7.332 -17.645 -0.390 1.00 20.55 446 GLU A N 1
ATOM 1620 C CA . GLU A 1 214 ? 6.337 -18.631 0.104 1.00 22.44 446 GLU A CA 1
ATOM 1621 C C . GLU A 1 214 ? 6.973 -19.913 0.652 1.00 19.47 446 GLU A C 1
ATOM 1622 O O . GLU A 1 214 ? 6.655 -20.244 1.780 1.00 19.78 446 GLU A O 1
ATOM 1628 N N . LEU A 1 215 ? 7.922 -20.512 -0.078 1.00 19.00 447 LEU A N 1
ATOM 1629 C CA . LEU A 1 215 ? 8.525 -21.756 0.280 1.00 19.49 447 LEU A CA 1
ATOM 1630 C C . LEU A 1 215 ? 9.426 -21.473 1.546 1.00 20.72 447 LEU A C 1
ATOM 1631 O O . LEU A 1 215 ? 9.369 -22.248 2.519 1.00 21.51 447 LEU A O 1
ATOM 1636 N N . GLN A 1 216 ? 10.209 -20.367 1.534 1.00 20.47 448 GLN A N 1
ATOM 1637 C CA . GLN A 1 216 ? 11.067 -20.056 2.631 1.00 19.10 448 GLN A CA 1
ATOM 1638 C C . GLN A 1 216 ? 10.297 -19.958 3.923 1.00 21.40 448 GLN A C 1
ATOM 1639 O O . GLN A 1 216 ? 10.783 -20.386 4.974 1.00 21.20 448 GLN A O 1
ATOM 1645 N N . LEU A 1 217 ? 9.151 -19.253 3.893 1.00 17.59 449 LEU A N 1
ATOM 1646 C CA . LEU A 1 217 ? 8.324 -19.116 5.099 1.00 19.76 449 LEU A CA 1
ATOM 1647 C C . LEU A 1 217 ? 7.726 -20.417 5.594 1.00 22.07 449 LEU A C 1
ATOM 1648 O O . LEU A 1 217 ? 7.613 -20.630 6.800 1.00 22.26 449 LEU A O 1
ATOM 1653 N N . LYS A 1 218 ? 7.388 -21.300 4.674 1.00 20.93 450 LYS A N 1
ATOM 1654 C CA . LYS A 1 218 ? 6.900 -22.649 4.978 1.00 23.53 450 LYS A CA 1
ATOM 1655 C C . LYS A 1 218 ? 7.954 -23.476 5.640 1.00 23.60 450 LYS A C 1
ATOM 1656 O O . LYS A 1 218 ? 7.672 -24.167 6.634 1.00 27.73 450 LYS A O 1
ATOM 1662 N N . LEU A 1 219 ? 9.166 -23.397 5.165 1.00 22.10 451 LEU A N 1
ATOM 1663 C CA . LEU A 1 219 ? 10.263 -24.220 5.661 1.00 22.70 451 LEU A CA 1
ATOM 1664 C C . LEU A 1 219 ? 10.841 -23.655 6.972 1.00 21.92 451 LEU A C 1
ATOM 1665 O O . LEU A 1 219 ? 11.214 -24.435 7.886 1.00 26.09 451 LEU A O 1
ATOM 1670 N N . ASN A 1 220 ? 10.928 -22.335 7.082 1.00 20.39 452 ASN A N 1
ATOM 1671 C CA . ASN A 1 220 ? 11.506 -21.693 8.248 1.00 21.29 452 ASN A CA 1
ATOM 1672 C C . ASN A 1 220 ? 10.551 -21.465 9.378 1.00 22.93 452 ASN A C 1
ATOM 1673 O O . ASN A 1 220 ? 10.942 -21.346 10.564 1.00 24.69 452 ASN A O 1
ATOM 1678 N N . HIS A 1 221 ? 9.271 -21.375 9.058 1.00 25.76 453 HIS A N 1
ATOM 1679 C CA . HIS A 1 221 ? 8.248 -21.123 10.040 1.00 23.51 453 HIS A CA 1
ATOM 1680 C C . HIS A 1 221 ? 7.057 -22.027 9.827 1.00 22.76 453 HIS A C 1
ATOM 1681 O O . HIS A 1 221 ? 5.924 -21.494 9.633 1.00 24.71 453 HIS A O 1
ATOM 1688 N N . PRO A 1 222 ? 7.283 -23.369 9.913 1.00 24.53 454 PRO A N 1
ATOM 1689 C CA . PRO A 1 222 ? 6.181 -24.398 9.621 1.00 27.02 454 PRO A CA 1
ATOM 1690 C C . PRO A 1 222 ? 4.975 -24.255 10.563 1.00 34.01 454 PRO A C 1
ATOM 1691 O O . PRO A 1 222 ? 3.843 -24.508 10.166 1.00 37.15 454 PRO A O 1
ATOM 1695 N N . GLU A 1 223 ? 5.220 -23.753 11.775 1.00 37.83 455 GLU A N 1
ATOM 1696 C CA . GLU A 1 223 ? 4.161 -23.491 12.734 1.00 35.51 455 GLU A CA 1
ATOM 1697 C C . GLU A 1 223 ? 3.204 -22.334 12.448 1.00 37.50 455 GLU A C 1
ATOM 1698 O O . GLU A 1 223 ? 2.158 -22.258 13.069 1.00 39.79 455 GLU A O 1
ATOM 1704 N N . SER A 1 224 ? 3.531 -21.403 11.551 1.00 35.01 456 SER A N 1
ATOM 1705 C CA . SER A 1 224 ? 2.836 -20.127 11.566 1.00 34.41 456 SER A CA 1
ATOM 1706 C C . SER A 1 224 ? 1.554 -20.089 10.724 1.00 42.72 456 SER A C 1
ATOM 1707 O O . SER A 1 224 ? 1.248 -21.050 9.960 1.00 40.97 456 SER A O 1
ATOM 1710 N N . SER A 1 225 ? 0.721 -19.074 10.982 1.00 33.42 457 SER A N 1
ATOM 1711 C CA . SER A 1 225 ? -0.593 -19.031 10.322 1.00 36.12 457 SER A CA 1
ATOM 1712 C C . SER A 1 225 ? -0.703 -17.769 9.509 1.00 31.21 457 SER A C 1
ATOM 1713 O O . SER A 1 225 ? -0.611 -16.654 10.048 1.00 31.73 457 SER A O 1
ATOM 1716 N N . GLN A 1 226 ? -0.792 -17.967 8.205 1.00 26.10 458 GLN A N 1
ATOM 1717 C CA . GLN A 1 226 ? -0.857 -16.945 7.236 1.00 27.35 458 GLN A CA 1
ATOM 1718 C C . GLN A 1 226 ? 0.328 -16.040 7.376 1.00 21.14 458 GLN A C 1
ATOM 1719 O O . GLN A 1 226 ? 0.176 -14.876 7.076 1.00 26.14 458 GLN A O 1
ATOM 1725 N N . LEU A 1 227 ? 1.500 -16.653 7.678 1.00 22.83 459 LEU A N 1
ATOM 1726 C CA . LEU A 1 227 ? 2.686 -15.736 7.742 1.00 22.14 459 LEU A CA 1
ATOM 1727 C C . LEU A 1 227 ? 2.978 -15.068 6.370 1.00 20.71 459 LEU A C 1
ATOM 1728 O O . LEU A 1 227 ? 3.217 -13.880 6.326 1.00 21.60 459 LEU A O 1
ATOM 1733 N N . PHE A 1 228 ? 2.862 -15.797 5.259 1.00 21.28 460 PHE A N 1
ATOM 1734 C CA . PHE A 1 228 ? 3.054 -15.242 3.920 1.00 21.51 460 PHE A CA 1
ATOM 1735 C C . PHE A 1 228 ? 2.123 -14.034 3.706 1.00 22.71 460 PHE A C 1
ATOM 1736 O O . PHE A 1 228 ? 2.537 -12.914 3.403 1.00 26.41 460 PHE A O 1
ATOM 1744 N N . ALA A 1 229 ? 0.839 -14.287 3.963 1.00 25.10 461 ALA A N 1
ATOM 1745 C CA . ALA A 1 229 ? -0.156 -13.243 3.824 1.00 25.84 461 ALA A CA 1
ATOM 1746 C C . ALA A 1 229 ? 0.090 -12.010 4.727 1.00 23.63 461 ALA A C 1
ATOM 1747 O O . ALA A 1 229 ? 0.045 -10.885 4.281 1.00 27.14 461 ALA A O 1
ATOM 1749 N N . LYS A 1 230 ? 0.416 -12.247 5.995 1.00 24.59 462 LYS A N 1
ATOM 1750 C CA . LYS A 1 230 ? 0.672 -11.184 6.918 1.00 25.10 462 LYS A CA 1
ATOM 1751 C C . LYS A 1 230 ? 1.903 -10.415 6.491 1.00 23.16 462 LYS A C 1
ATOM 1752 O O . LYS A 1 230 ? 1.921 -9.214 6.604 1.00 24.40 462 LYS A O 1
ATOM 1758 N N . LEU A 1 231 ? 2.921 -11.123 6.012 1.00 21.78 463 LEU A N 1
ATOM 1759 C CA . LEU A 1 231 ? 4.087 -10.414 5.589 1.00 21.16 463 LEU A CA 1
ATOM 1760 C C . LEU A 1 231 ? 3.788 -9.553 4.331 1.00 22.23 463 LEU A C 1
ATOM 1761 O O . LEU A 1 231 ? 4.205 -8.392 4.218 1.00 24.77 463 LEU A O 1
ATOM 1766 N N . LEU A 1 232 ? 3.035 -10.108 3.383 1.00 24.96 464 LEU A N 1
ATOM 1767 C CA . LEU A 1 232 ? 2.704 -9.292 2.202 1.00 29.69 464 LEU A CA 1
ATOM 1768 C C . LEU A 1 232 ? 1.936 -8.022 2.557 1.00 27.29 464 LEU A C 1
ATOM 1769 O O . LEU A 1 232 ? 2.176 -7.014 1.956 1.00 31.95 464 LEU A O 1
ATOM 1774 N N . GLN A 1 233 ? 1.057 -8.051 3.554 1.00 31.21 465 GLN A N 1
ATOM 1775 C CA . GLN A 1 233 ? 0.391 -6.836 4.085 1.00 33.98 465 GLN A CA 1
ATOM 1776 C C . GLN A 1 233 ? 1.314 -5.776 4.651 1.00 34.12 465 GLN A C 1
ATOM 1777 O O . GLN A 1 233 ? 0.998 -4.583 4.734 1.00 31.00 465 GLN A O 1
ATOM 1783 N N . LYS A 1 234 ? 2.495 -6.197 5.072 1.00 29.06 466 LYS A N 1
ATOM 1784 C CA . LYS A 1 234 ? 3.419 -5.225 5.574 1.00 27.65 466 LYS A CA 1
ATOM 1785 C C . LYS A 1 234 ? 3.983 -4.305 4.483 1.00 25.61 466 LYS A C 1
ATOM 1786 O O . LYS A 1 234 ? 4.403 -3.205 4.818 1.00 23.97 466 LYS A O 1
ATOM 1792 N N . MET A 1 235 ? 3.979 -4.735 3.222 1.00 27.75 467 MET A N 1
ATOM 1793 C CA . MET A 1 235 ? 4.379 -3.887 2.102 1.00 30.28 467 MET A CA 1
ATOM 1794 C C . MET A 1 235 ? 3.444 -2.701 2.014 1.00 30.20 467 MET A C 1
ATOM 1795 O O . MET A 1 235 ? 3.868 -1.575 1.794 1.00 28.99 467 MET A O 1
ATOM 1800 N N . THR A 1 236 ? 2.163 -2.969 2.255 1.00 31.77 468 THR A N 1
ATOM 1801 C CA . THR A 1 236 ? 1.210 -1.855 2.315 1.00 36.70 468 THR A CA 1
ATOM 1802 C C . THR A 1 236 ? 1.510 -0.900 3.446 1.00 37.78 468 THR A C 1
ATOM 1803 O O . THR A 1 236 ? 1.523 0.327 3.250 1.00 37.44 468 THR A O 1
ATOM 1807 N N . ASP A 1 237 ? 1.758 -1.423 4.644 1.00 32.18 469 ASP A N 1
ATOM 1808 C CA . ASP A 1 237 ? 2.079 -0.593 5.780 1.00 33.88 469 ASP A CA 1
ATOM 1809 C C . ASP A 1 237 ? 3.347 0.222 5.474 1.00 33.38 469 ASP A C 1
ATOM 1810 O O . ASP A 1 237 ? 3.421 1.377 5.826 1.00 33.84 469 ASP A O 1
ATOM 1815 N N . LEU A 1 238 ? 4.366 -0.380 4.821 1.00 29.88 470 LEU A N 1
ATOM 1816 C CA . LEU A 1 238 ? 5.575 0.368 4.499 1.00 29.06 470 LEU A CA 1
ATOM 1817 C C . LEU A 1 238 ? 5.252 1.447 3.498 1.00 27.15 470 LEU A C 1
ATOM 1818 O O . LEU A 1 238 ? 5.666 2.520 3.713 1.00 30.19 470 LEU A O 1
ATOM 1823 N N . ARG A 1 239 ? 4.613 1.068 2.389 1.00 30.88 471 ARG A N 1
ATOM 1824 C CA . ARG A 1 239 ? 4.060 2.011 1.375 1.00 34.97 471 ARG A CA 1
ATOM 1825 C C . ARG A 1 239 ? 3.382 3.142 2.038 1.00 38.03 471 ARG A C 1
ATOM 1826 O O . ARG A 1 239 ? 3.692 4.319 1.801 1.00 35.85 471 ARG A O 1
ATOM 1834 N N . GLN A 1 240 ? 2.432 2.760 2.896 1.00 40.54 472 GLN A N 1
ATOM 1835 C CA . GLN A 1 240 ? 1.605 3.710 3.586 1.00 43.15 472 GLN A CA 1
ATOM 1836 C C . GLN A 1 240 ? 2.522 4.602 4.377 1.00 33.84 472 GLN A C 1
ATOM 1837 O O . GLN A 1 240 ? 2.396 5.800 4.229 1.00 39.00 472 GLN A O 1
ATOM 1843 N N . ILE A 1 241 ? 3.425 4.052 5.199 1.00 34.02 473 ILE A N 1
ATOM 1844 C CA . ILE A 1 241 ? 4.366 4.852 5.988 1.00 29.03 473 ILE A CA 1
ATOM 1845 C C . ILE A 1 241 ? 5.176 5.815 5.057 1.00 30.22 473 ILE A C 1
ATOM 1846 O O . ILE A 1 241 ? 5.349 6.908 5.413 1.00 29.63 473 ILE A O 1
ATOM 1851 N N . VAL A 1 242 ? 5.616 5.393 3.878 1.00 32.90 474 VAL A N 1
ATOM 1852 C CA . VAL A 1 242 ? 6.410 6.255 3.005 1.00 32.53 474 VAL A CA 1
ATOM 1853 C C . VAL A 1 242 ? 5.550 7.355 2.418 1.00 37.90 474 VAL A C 1
ATOM 1854 O O . VAL A 1 242 ? 5.951 8.496 2.434 1.00 41.23 474 VAL A O 1
ATOM 1858 N N . THR A 1 243 ? 4.388 7.000 1.866 1.00 34.95 475 THR A N 1
ATOM 1859 C CA . THR A 1 243 ? 3.502 8.029 1.266 1.00 33.01 475 THR A CA 1
ATOM 1860 C C . THR A 1 243 ? 3.185 9.109 2.252 1.00 33.41 475 THR A C 1
ATOM 1861 O O . THR A 1 243 ? 3.092 10.261 1.864 1.00 33.96 475 THR A O 1
ATOM 1865 N N . GLU A 1 244 ? 2.896 8.714 3.485 1.00 32.00 476 GLU A N 1
ATOM 1866 C CA . GLU A 1 244 ? 2.603 9.623 4.575 1.00 33.39 476 GLU A CA 1
ATOM 1867 C C . GLU A 1 244 ? 3.701 10.625 4.763 1.00 37.22 476 GLU A C 1
ATOM 1868 O O . GLU A 1 244 ? 3.381 11.777 4.851 1.00 37.86 476 GLU A O 1
ATOM 1874 N N . HIS A 1 245 ? 4.995 10.223 4.849 1.00 39.67 477 HIS A N 1
ATOM 1875 C CA . HIS A 1 245 ? 5.998 11.139 5.517 1.00 40.36 477 HIS A CA 1
ATOM 1876 C C . HIS A 1 245 ? 5.776 12.661 5.149 1.00 50.11 477 HIS A C 1
ATOM 1877 O O . HIS A 1 245 ? 5.904 13.561 5.995 1.00 52.24 477 HIS A O 1
ATOM 1884 N N . VAL A 1 246 ? 5.376 12.910 3.903 1.00 59.72 478 VAL A N 1
ATOM 1885 C CA . VAL A 1 246 ? 4.865 14.227 3.450 1.00 59.62 478 VAL A CA 1
ATOM 1886 C C . VAL A 1 246 ? 3.839 14.890 4.369 1.00 56.73 478 VAL A C 1
ATOM 1887 O O . VAL A 1 246 ? 3.967 16.057 4.652 1.00 59.08 478 VAL A O 1
ATOM 1891 N N . GLN A 1 247 ? 2.857 14.151 4.876 1.00 65.37 479 GLN A N 1
ATOM 1892 C CA . GLN A 1 247 ? 1.870 14.706 5.833 1.00 69.20 479 GLN A CA 1
ATOM 1893 C C . GLN A 1 247 ? 2.536 15.297 7.104 1.00 70.23 479 GLN A C 1
ATOM 1894 O O . GLN A 1 247 ? 1.984 16.188 7.764 1.00 68.55 479 GLN A O 1
ATOM 1900 N N . LEU A 1 248 ? 3.728 14.810 7.427 1.00 57.61 480 LEU A N 1
ATOM 1901 C CA . LEU A 1 248 ? 4.546 15.406 8.465 1.00 54.08 480 LEU A CA 1
ATOM 1902 C C . LEU A 1 248 ? 5.216 16.660 7.951 1.00 58.15 480 LEU A C 1
ATOM 1903 O O . LEU A 1 248 ? 5.320 17.618 8.712 1.00 66.05 480 LEU A O 1
ATOM 1908 N N . LEU A 1 249 ? 5.667 16.662 6.686 1.00 60.59 481 LEU A N 1
ATOM 1909 C CA . LEU A 1 249 ? 6.270 17.853 6.053 1.00 57.38 481 LEU A CA 1
ATOM 1910 C C . LEU A 1 249 ? 5.401 19.111 6.170 1.00 59.87 481 LEU A C 1
ATOM 1911 O O . LEU A 1 249 ? 5.925 20.216 6.337 1.00 50.43 481 LEU A O 1
ATOM 1916 N N . GLN A 1 250 ? 4.087 18.917 6.031 1.00 61.07 482 GLN A N 1
ATOM 1917 C CA . GLN A 1 250 ? 3.144 20.007 5.880 1.00 63.16 482 GLN A CA 1
ATOM 1918 C C . GLN A 1 250 ? 2.373 20.324 7.180 1.00 65.48 482 GLN A C 1
ATOM 1919 O O . GLN A 1 250 ? 1.753 21.375 7.275 1.00 67.43 482 GLN A O 1
ATOM 1925 N N . VAL A 1 251 ? 2.468 19.463 8.198 1.00 69.72 483 VAL A N 1
ATOM 1926 C CA . VAL A 1 251 ? 2.115 19.846 9.598 1.00 65.71 483 VAL A CA 1
ATOM 1927 C C . VAL A 1 251 ? 3.167 20.826 10.155 1.00 58.88 483 VAL A C 1
ATOM 1928 O O . VAL A 1 251 ? 2.822 21.800 10.825 1.00 55.42 483 VAL A O 1
ATOM 1932 N N . ILE A 1 252 ? 4.438 20.547 9.870 1.00 56.89 484 ILE A N 1
ATOM 1933 C CA . ILE A 1 252 ? 5.557 21.439 10.200 1.00 60.17 484 ILE A CA 1
ATOM 1934 C C . ILE A 1 252 ? 5.333 22.868 9.662 1.00 62.50 484 ILE A C 1
ATOM 1935 O O . ILE A 1 252 ? 5.270 23.814 10.462 1.00 54.76 484 ILE A O 1
ATOM 1940 N N . LYS A 1 253 ? 5.192 23.018 8.334 1.00 64.66 485 LYS A N 1
ATOM 1941 C CA . LYS A 1 253 ? 5.275 24.352 7.684 1.00 72.42 485 LYS A CA 1
ATOM 1942 C C . LYS A 1 253 ? 4.286 25.373 8.260 1.00 80.67 485 LYS A C 1
ATOM 1943 O O . LYS A 1 253 ? 4.507 26.584 8.141 1.00 82.38 485 LYS A O 1
ATOM 1949 N N . LYS A 1 254 ? 3.208 24.866 8.869 1.00 85.94 486 LYS A N 1
ATOM 1950 C CA . LYS A 1 254 ? 2.304 25.653 9.710 1.00 93.37 486 LYS A CA 1
ATOM 1951 C C . LYS A 1 254 ? 1.912 24.872 10.990 1.00 97.86 486 LYS A C 1
ATOM 1952 O O . LYS A 1 254 ? 0.866 24.219 11.028 1.00 100.68 486 LYS A O 1
ATOM 1958 N N . THR A 1 255 ? 2.796 24.912 12.001 1.00 97.83 487 THR A N 1
ATOM 1959 C CA . THR A 1 255 ? 2.543 24.386 13.375 1.00 100.23 487 THR A CA 1
ATOM 1960 C C . THR A 1 255 ? 2.429 25.561 14.373 1.00 109.55 487 THR A C 1
ATOM 1961 O O . THR A 1 255 ? 3.043 26.621 14.168 1.00 96.49 487 THR A O 1
ATOM 1965 N N . GLU A 1 256 ? 1.654 25.350 15.448 1.00 116.34 488 GLU A N 1
ATOM 1966 C CA . GLU A 1 256 ? 1.596 26.275 16.594 1.00 117.12 488 GLU A CA 1
ATOM 1967 C C . GLU A 1 256 ? 2.998 26.522 17.168 1.00 120.19 488 GLU A C 1
ATOM 1968 O O . GLU A 1 256 ? 3.469 25.779 18.030 1.00 112.51 488 GLU A O 1
ATOM 1970 N N . THR A 1 257 ? 3.650 27.558 16.634 1.00 126.59 489 THR A N 1
ATOM 1971 C CA . THR A 1 257 ? 4.985 28.037 17.038 1.00 129.17 489 THR A CA 1
ATOM 1972 C C . THR A 1 257 ? 5.277 27.884 18.549 1.00 125.52 489 THR A C 1
ATOM 1973 O O . THR A 1 257 ? 4.382 28.153 19.356 1.00 134.55 489 THR A O 1
ATOM 1977 N N . ASP A 1 258 ? 6.491 27.488 18.971 1.00 116.92 490 ASP A N 1
ATOM 1978 C CA . ASP A 1 258 ? 7.720 27.348 18.154 1.00 105.53 490 ASP A CA 1
ATOM 1979 C C . ASP A 1 258 ? 8.240 25.912 18.121 1.00 94.81 490 ASP A C 1
ATOM 1980 O O . ASP A 1 258 ? 7.765 25.049 18.860 1.00 89.00 490 ASP A O 1
ATOM 1985 N N . MET A 1 259 ? 9.255 25.684 17.289 1.00 83.80 491 MET A N 1
ATOM 1986 C CA . MET A 1 259 ? 9.849 24.365 17.138 1.00 71.86 491 MET A CA 1
ATOM 1987 C C . MET A 1 259 ? 11.293 24.364 17.621 1.00 67.23 491 MET A C 1
ATOM 1988 O O . MET A 1 259 ? 12.208 23.942 16.915 1.00 68.27 491 MET A O 1
ATOM 1993 N N . SER A 1 260 ? 11.487 24.825 18.847 1.00 60.02 492 SER A N 1
ATOM 1994 C CA . SER A 1 260 ? 12.744 24.654 19.535 1.00 60.77 492 SER A CA 1
ATOM 1995 C C . SER A 1 260 ? 12.873 23.145 19.777 1.00 51.70 492 SER A C 1
ATOM 1996 O O . SER A 1 260 ? 11.870 22.437 19.921 1.00 49.81 492 SER A O 1
ATOM 1999 N N . LEU A 1 261 ? 14.102 22.653 19.779 1.00 44.36 493 LEU A N 1
ATOM 2000 C CA . LEU A 1 261 ? 14.322 21.308 20.209 1.00 43.06 493 LEU A CA 1
ATOM 2001 C C . LEU A 1 261 ? 15.722 21.286 20.693 1.00 42.32 493 LEU A C 1
ATOM 2002 O O . LEU A 1 261 ? 16.602 21.859 20.103 1.00 46.07 493 LEU A O 1
ATOM 2007 N N . HIS A 1 262 ? 15.950 20.629 21.801 1.00 40.71 494 HIS A N 1
ATOM 2008 C CA . HIS A 1 262 ? 17.266 20.566 22.298 1.00 41.18 494 HIS A CA 1
ATOM 2009 C C . HIS A 1 262 ? 18.190 19.942 21.248 1.00 45.88 494 HIS A C 1
ATOM 2010 O O . HIS A 1 262 ? 17.811 18.943 20.614 1.00 40.17 494 HIS A O 1
ATOM 2017 N N . PRO A 1 263 ? 19.376 20.539 21.039 1.00 47.67 495 PRO A N 1
ATOM 2018 C CA . PRO A 1 263 ? 20.394 20.046 20.103 1.00 47.54 495 PRO A CA 1
ATOM 2019 C C . PRO A 1 263 ? 20.824 18.583 20.195 1.00 41.95 495 PRO A C 1
ATOM 2020 O O . PRO A 1 263 ? 21.197 17.998 19.181 1.00 32.68 495 PRO A O 1
ATOM 2024 N N . LEU A 1 264 ? 20.856 17.985 21.374 1.00 37.84 496 LEU A N 1
ATOM 2025 C CA . LEU A 1 264 ? 21.089 16.544 21.441 1.00 40.28 496 LEU A CA 1
ATOM 2026 C C . LEU A 1 264 ? 19.865 15.780 20.865 1.00 37.21 496 LEU A C 1
ATOM 2027 O O . LEU A 1 264 ? 20.094 14.811 20.197 1.00 34.31 496 LEU A O 1
ATOM 2032 N N . LEU A 1 265 ? 18.632 16.288 21.011 1.00 34.49 497 LEU A N 1
ATOM 2033 C CA . LEU A 1 265 ? 17.443 15.627 20.421 1.00 34.98 497 LEU A CA 1
ATOM 2034 C C . LEU A 1 265 ? 17.389 15.754 18.899 1.00 33.98 497 LEU A C 1
ATOM 2035 O O . LEU A 1 265 ? 17.028 14.795 18.206 1.00 34.54 497 LEU A O 1
ATOM 2040 N N . GLN A 1 266 ? 17.751 16.919 18.392 1.00 34.07 498 GLN A N 1
ATOM 2041 C CA . GLN A 1 266 ? 17.930 17.101 16.958 1.00 34.61 498 GLN A CA 1
ATOM 2042 C C . GLN A 1 266 ? 18.981 16.128 16.430 1.00 35.00 498 GLN A C 1
ATOM 2043 O O . GLN A 1 266 ? 18.717 15.507 15.418 1.00 34.95 498 GLN A O 1
ATOM 2049 N N . GLU A 1 267 ? 20.129 15.973 17.110 1.00 37.01 499 GLU A N 1
ATOM 2050 C CA . GLU A 1 267 ? 21.186 15.003 16.747 1.00 40.12 499 GLU A CA 1
ATOM 2051 C C . GLU A 1 267 ? 20.669 13.540 16.670 1.00 39.46 499 GLU A C 1
ATOM 2052 O O . GLU A 1 267 ? 20.920 12.807 15.692 1.00 33.35 499 GLU A O 1
ATOM 2058 N N . ILE A 1 268 ? 19.911 13.158 17.704 1.00 32.30 500 ILE A N 1
ATOM 2059 C CA . ILE A 1 268 ? 19.326 11.853 17.798 1.00 31.55 500 ILE A CA 1
ATOM 2060 C C . ILE A 1 268 ? 18.342 11.613 16.655 1.00 28.52 500 ILE A C 1
ATOM 2061 O O . ILE A 1 268 ? 18.312 10.511 16.111 1.00 26.02 500 ILE A O 1
ATOM 2066 N N . TYR A 1 269 ? 17.515 12.584 16.313 1.00 28.04 501 TYR A N 1
ATOM 2067 C CA . TYR A 1 269 ? 16.502 12.303 15.276 1.00 29.51 501 TYR A CA 1
ATOM 2068 C C . TYR A 1 269 ? 17.139 12.049 13.897 1.00 29.43 501 TYR A C 1
ATOM 2069 O O . TYR A 1 269 ? 16.482 11.451 12.995 1.00 27.68 501 TYR A O 1
ATOM 2078 N N . LYS A 1 270 ? 18.358 12.548 13.693 1.00 26.47 502 LYS A N 1
ATOM 2079 C CA . LYS A 1 270 ? 19.009 12.470 12.401 1.00 26.86 502 LYS A CA 1
ATOM 2080 C C . LYS A 1 270 ? 19.506 11.048 12.189 1.00 31.91 502 LYS A C 1
ATOM 2081 O O . LYS A 1 270 ? 19.840 10.665 11.065 1.00 27.80 502 LYS A O 1
ATOM 2087 N N . ASP A 1 271 ? 19.561 10.296 13.291 1.00 30.94 503 ASP A N 1
ATOM 2088 C CA . ASP A 1 271 ? 19.723 8.825 13.277 1.00 31.66 503 ASP A CA 1
ATOM 2089 C C . ASP A 1 271 ? 18.527 7.951 13.041 1.00 30.36 503 ASP A C 1
ATOM 2090 O O . ASP A 1 271 ? 18.635 6.721 13.079 1.00 29.89 503 ASP A O 1
ATOM 2095 N N . LEU A 1 272 ? 17.403 8.535 12.778 1.00 23.65 504 LEU A N 1
ATOM 2096 C CA . LEU A 1 272 ? 16.176 7.808 12.587 1.00 25.40 504 LEU A CA 1
ATOM 2097 C C . LEU A 1 272 ? 15.728 7.986 11.163 1.00 19.53 504 LEU A C 1
ATOM 2098 O O . LEU A 1 272 ? 16.590 8.229 10.304 1.00 25.09 504 LEU A O 1
ATOM 2103 N N . TYR A 1 273 ? 14.449 7.789 10.887 1.00 23.41 505 TYR A N 1
ATOM 2104 C CA . TYR A 1 273 ? 13.924 7.925 9.538 1.00 24.63 505 TYR A CA 1
ATOM 2105 C C . TYR A 1 273 ? 12.456 8.004 9.625 1.00 28.09 505 TYR A C 1
ATOM 2106 O O . TYR A 1 273 ? 11.803 8.278 8.612 1.00 25.63 505 TYR A O 1
ATOM 2116 N N . SER B 2 1 ? 25.136 19.539 -4.161 1.00 32.37 1 SER C N 1
ATOM 2117 C CA . SER B 2 1 ? 23.757 19.745 -3.564 1.00 31.83 1 SER C CA 1
ATOM 2118 C C . SER B 2 1 ? 22.609 19.783 -4.632 1.00 31.53 1 SER C C 1
ATOM 2119 O O . SER B 2 1 ? 21.419 19.596 -4.293 1.00 32.25 1 SER C O 1
ATOM 2122 N N . ASN B 2 2 ? 22.956 19.899 -5.913 1.00 33.29 2 ASN C N 1
ATOM 2123 C CA . ASN B 2 2 ? 22.005 19.608 -6.995 1.00 37.83 2 ASN C CA 1
ATOM 2124 C C . ASN B 2 2 ? 21.902 18.112 -7.403 1.00 37.83 2 ASN C C 1
ATOM 2125 O O . ASN B 2 2 ? 21.122 17.780 -8.302 1.00 40.86 2 ASN C O 1
ATOM 2130 N N . LEU B 2 3 ? 22.680 17.236 -6.745 1.00 35.14 3 LEU C N 1
ATOM 2131 C CA . LEU B 2 3 ? 22.744 15.823 -7.034 1.00 32.41 3 LEU C CA 1
ATOM 2132 C C . LEU B 2 3 ? 21.975 15.088 -5.962 1.00 33.72 3 LEU C C 1
ATOM 2133 O O . LEU B 2 3 ? 22.261 15.233 -4.740 1.00 36.38 3 LEU C O 1
ATOM 2138 N N . GLY B 2 4 ? 20.969 14.330 -6.409 1.00 31.69 4 GLY C N 1
ATOM 2139 C CA . GLY B 2 4 ? 19.987 13.771 -5.501 1.00 26.66 4 GLY C CA 1
ATOM 2140 C C . GLY B 2 4 ? 20.223 12.293 -5.290 1.00 27.10 4 GLY C C 1
ATOM 2141 O O . GLY B 2 4 ? 21.336 11.743 -5.455 1.00 27.12 4 GLY C O 1
ATOM 2142 N N . LEU B 2 5 ? 19.133 11.652 -4.920 1.00 29.93 5 LEU C N 1
ATOM 2143 C CA . LEU B 2 5 ? 19.132 10.274 -4.619 1.00 23.62 5 LEU C CA 1
ATOM 2144 C C . LEU B 2 5 ? 19.498 9.453 -5.859 1.00 25.62 5 LEU C C 1
ATOM 2145 O O . LEU B 2 5 ? 20.192 8.429 -5.783 1.00 24.83 5 LEU C O 1
ATOM 2150 N N . GLU B 2 6 ? 18.943 9.808 -7.005 1.00 25.91 6 GLU C N 1
ATOM 2151 C CA . GLU B 2 6 ? 19.231 9.091 -8.230 1.00 28.12 6 GLU C CA 1
ATOM 2152 C C . GLU B 2 6 ? 20.705 9.059 -8.581 1.00 27.50 6 GLU C C 1
ATOM 2153 O O . GLU B 2 6 ? 21.187 8.030 -9.009 1.00 26.99 6 GLU C O 1
ATOM 2159 N N . ASP B 2 7 ? 21.407 10.189 -8.401 1.00 28.79 7 ASP C N 1
ATOM 2160 C CA . ASP B 2 7 ? 22.867 10.243 -8.610 1.00 27.36 7 ASP C CA 1
ATOM 2161 C C . ASP B 2 7 ? 23.616 9.211 -7.736 1.00 23.97 7 ASP C C 1
ATOM 2162 O O . ASP B 2 7 ? 24.458 8.549 -8.221 1.00 25.74 7 ASP C O 1
ATOM 2167 N N . ILE B 2 8 ? 23.259 9.083 -6.464 1.00 26.06 8 ILE C N 1
ATOM 2168 C CA . ILE B 2 8 ? 23.873 8.137 -5.519 1.00 26.71 8 ILE C CA 1
ATOM 2169 C C . ILE B 2 8 ? 23.663 6.735 -6.019 1.00 23.64 8 ILE C C 1
ATOM 2170 O O . ILE B 2 8 ? 24.569 5.923 -6.056 1.00 25.73 8 ILE C O 1
ATOM 2175 N N . ILE B 2 9 ? 22.443 6.455 -6.459 1.00 21.50 9 ILE C N 1
ATOM 2176 C CA . ILE B 2 9 ? 22.074 5.139 -6.922 1.00 21.43 9 ILE C CA 1
ATOM 2177 C C . ILE B 2 9 ? 22.813 4.852 -8.243 1.00 22.82 9 ILE C C 1
ATOM 2178 O O . ILE B 2 9 ? 23.322 3.766 -8.399 1.00 23.23 9 ILE C O 1
ATOM 2183 N N . ARG B 2 10 ? 22.775 5.798 -9.194 1.00 24.28 10 ARG C N 1
ATOM 2184 C CA . ARG B 2 10 ? 23.352 5.564 -10.468 1.00 25.45 10 ARG C CA 1
ATOM 2185 C C . ARG B 2 10 ? 24.838 5.277 -10.302 1.00 26.92 10 ARG C C 1
ATOM 2186 O O . ARG B 2 10 ? 25.346 4.335 -10.940 1.00 29.11 10 ARG C O 1
ATOM 2194 N N . LYS B 2 11 ? 25.510 6.079 -9.469 1.00 26.58 11 LYS C N 1
ATOM 2195 C CA . LYS B 2 11 ? 26.905 5.912 -9.146 1.00 28.29 11 LYS C CA 1
ATOM 2196 C C . LYS B 2 11 ? 27.204 4.539 -8.579 1.00 29.54 11 LYS C C 1
ATOM 2197 O O . LYS B 2 11 ? 28.181 3.879 -8.972 1.00 32.63 11 LYS C O 1
ATOM 2203 N N . ALA B 2 12 ? 26.381 4.120 -7.610 1.00 25.03 12 ALA C N 1
ATOM 2204 C CA . ALA 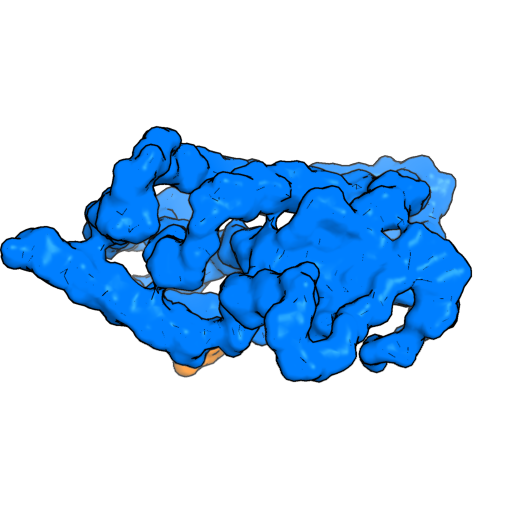B 2 12 ? 26.512 2.824 -7.013 1.00 24.16 12 ALA C CA 1
ATOM 2205 C C . ALA B 2 12 ? 26.233 1.677 -8.020 1.00 24.38 12 ALA C C 1
ATOM 2206 O O . ALA B 2 12 ? 26.913 0.655 -7.929 1.00 29.98 12 ALA C O 1
ATOM 2208 N N . LEU B 2 13 ? 25.333 1.846 -8.957 1.00 22.23 13 LEU C N 1
ATOM 2209 C CA . LEU B 2 13 ? 25.124 0.824 -10.005 1.00 27.93 13 LEU C CA 1
ATOM 2210 C C . LEU B 2 13 ? 26.282 0.663 -10.955 1.00 27.29 13 LEU C C 1
ATOM 2211 O O . LEU B 2 13 ? 26.466 -0.422 -11.475 1.00 33.60 13 LEU C O 1
ATOM 2216 N N . MET B 2 14 ? 27.045 1.738 -11.156 1.00 29.76 14 MET C N 1
ATOM 2217 C CA . MET B 2 14 ? 28.218 1.757 -12.088 1.00 30.67 14 MET C CA 1
ATOM 2218 C C . MET B 2 14 ? 29.566 1.398 -11.454 1.00 38.70 14 MET C C 1
ATOM 2219 O O . MET B 2 14 ? 29.671 1.197 -10.254 1.00 44.64 14 MET C O 1
#

Foldseek 3Di:
DLLVVLVVLLVLLLVLLVVLDVQFLVNLVCQVPVVDDDDHAQEDEDPVSLVVDDLAFDDDDWLCLVVCLVVLLVVVCVSLLVSLLSSQVSQPPLVVDDPQQNVQLSVPLSQLLQLVSQLSQDDLFFGAFRVRRHTYGLVHQLPDDPPRNVLCPLSSVLSHLLCVLVDGSSLVSLLSNLSSLDLPGPPHDDSPSSVVSSVSSLVSNVSCCCVVPVPDDCSSVSSVVSSVVSVVVVVCVVVVVVCSNDDPDTDDDDPSVSVRSSRHD/DVQDDVNVVVVVVD

B-factor: mean 37.42, std 19.3, range [15.2, 145.77]

GO terms:
  GO:0005515 protein binding (F, IPI)
  GO:0042802 identical protein binding (F, IPI)
  GO:0004879 nuclear receptor activity (F, IDA)
  GO:0005634 nucleus (C, IDA)
  GO:0035357 peroxisome proliferator activated receptor signaling pathway (P, IDA)
  GO:0003700 DNA-binding transcription factor activity (F, IDA)
  GO:0010629 negative regulation of gene expression (P, IDA)
  GO:1904893 negative regulation of receptor signaling pathway via STAT (P, IDA)
  GO:0035357 peroxisome proliferator activated receptor signaling pathway (P, IGI)
  GO:0010628 positive regulation of gene expression (P, IGI)
  GO:0010629 negative regulation of gene expression (P, IGI)
  GO:1903845 negative regulation of cellular response to transforming growth factor beta stimulus (P, IGI)
  GO:0060392 negative regulation of SMAD protein signal transduction (P, IGI)
  GO:0030512 negative regulation of transforming growth factor beta receptor signaling pathway (P, IGI)
  GO:0048662 negative regulation of smooth muscle cell proliferation (P, IGI)
  GO:0045668 negative regulation of osteoblast differentiation (P, IMP)
  GO:0030514 negative regulation of BMP signaling pathway (P, IMP)
  GO:0097677 STAT family protein binding (F, IPI)
  GO:0050699 WW domain binding (F, IMP)
  GO:0045944 positive regulation of transcription by RNA polymerase II (P, IDA)

Secondary structure (DSSP, 8-state):
-HHHHHHHHHHHHHHHHHHH-SS-HHHHHHHHHS-SSSPPPEEE-SHHHHHH---------GGGHHHHHHHHHHHHTHHHHHHHHHHHHTSTTSTTS-HHHHHHHHHHHHHHHHHHHHHHTEETTEEEETTTTEEEEHHHHHHSSTTGGGTSHHHHHHHHHHHTT---HHHHHHHHHHHHT-TTSTT-S--HHHHHHHHHHHHHHHHHHHHH-TT-SSHHHHHHHHHHHHHHHHHHHHHHHHHHTT-SS-----HHHHHHHTT--/----HHHHHHHHH-

Sequence (279 aa):
PESADLRALAKHLYDSYIKSFPLTKAKARAILTGKTTDKSPFVIYDMNSLMMGEDKPLQEQSKEVAIRIFQGCQFRSVEAVQEITEYAKSIPGFVNLDLNDQVTLLKYGVHEIIYTTMLASLMNKDGVLISEGQGFMTREFLKSLRKPFGDFMEPKFEFAVKFNALELDDSDLAIFIAVIILSGDRPGLLNVKPIEDIQDNLLQALELQLKLNHPESSQLFAKLLQKMTDLRQIVTEHVQLLQVIKKTETDMSLHPLLQEIYKDLYSNLGLEDIIRKALM